Protein AF-A0A7S0W4Z4-F1 (afdb_monomer_lite)

Foldseek 3Di:
DDDPPPPPPPCPDPPPPPVVVVVVVVVVVVVVVVVLVVLLVDLVSVLVVVLVVVLVVVVVVLVVVLLVVQLVLLVVLCVVCWVQRVDSVSSSVVVVCVLVVVDDDPPPRGDPVSVVSSVVNCCCPVVNSVVVSVVVSVVSSVVSVVCSSVVSVVVVVVVVVVVVVPDDPVVVVVVVVVVPLVDWADDDPPDPFDIGPDDDDDDPVLVVDPPDDDGPDDDDPDDD

InterPro domains:
  IPR024862 Transient receptor potential cation channel subfamily V [PTHR10582] (22-178)

Radius of gyration: 31.58 Å; chains: 1; bounding box: 89×51×76 Å

Organism: NCBI:txid464990

Secondary structure (DSSP, 8-state):
------------------HHHHHHHHHHHHHHHHHHHHGGGSHHHHHHHHHHHHHHHHHHHHHHHHHHHHHHHHHHHHHHT-TT-SSHHHHHHHHHHHHTTS-----TT--HHHHHHHHHHHIIIIIIIHHHHHHHHHHHHHHHHHHHHHHHHHHHHHHHHHHHHTS-HHHHHHHHHHTTTTSPPPPPTT--S-S-SS-----TTGGGSTT----SS-------

pLDDT: mean 79.52, std 16.42, range [35.81, 96.94]

Structure (mmCIF, N/CA/C/O backbone):
data_AF-A0A7S0W4Z4-F1
#
_entry.id   AF-A0A7S0W4Z4-F1
#
loop_
_atom_site.group_PDB
_atom_site.id
_atom_site.type_symbol
_atom_site.label_atom_id
_atom_site.label_alt_id
_atom_site.label_comp_id
_atom_site.label_asym_id
_atom_site.label_entity_id
_atom_site.label_seq_id
_atom_site.pdbx_PDB_ins_code
_atom_site.Cartn_x
_atom_site.Cartn_y
_atom_site.Cartn_z
_atom_site.occupancy
_atom_site.B_iso_or_equiv
_atom_site.auth_seq_id
_atom_site.auth_comp_id
_atom_site.auth_asym_id
_atom_site.auth_atom_id
_atom_site.pdbx_PDB_model_num
ATOM 1 N N . PRO A 1 1 ? 50.086 -8.296 -19.173 1.00 47.59 1 PRO A N 1
ATOM 2 C CA . PRO A 1 1 ? 49.461 -9.228 -18.204 1.00 47.59 1 PRO A CA 1
ATOM 3 C C . PRO A 1 1 ? 47.932 -9.196 -18.342 1.00 47.59 1 PRO A C 1
ATOM 5 O O . PRO A 1 1 ? 47.235 -8.455 -17.661 1.00 47.59 1 PRO A O 1
ATOM 8 N N . SER A 1 2 ? 47.442 -9.940 -19.327 1.00 41.44 2 SER A N 1
ATOM 9 C CA . SER A 1 2 ? 46.036 -10.069 -19.700 1.00 41.44 2 SER A CA 1
ATOM 10 C C . SER A 1 2 ? 45.379 -11.174 -18.871 1.00 41.44 2 SER A C 1
ATOM 12 O O . SER A 1 2 ? 45.721 -12.344 -19.033 1.00 41.44 2 SER A O 1
ATOM 14 N N . CYS A 1 3 ? 44.453 -10.803 -17.984 1.00 48.72 3 CYS A N 1
ATOM 15 C CA . CYS A 1 3 ? 43.574 -11.743 -17.287 1.00 48.72 3 CYS A CA 1
ATOM 16 C C . CYS A 1 3 ? 42.510 -12.278 -18.258 1.00 48.72 3 CYS A C 1
ATOM 18 O O . CYS A 1 3 ? 41.732 -11.480 -18.784 1.00 48.72 3 CYS A O 1
ATOM 20 N N . PRO A 1 4 ? 42.409 -13.598 -18.481 1.00 53.34 4 PRO A N 1
ATOM 21 C CA . PRO A 1 4 ? 41.269 -14.170 -19.174 1.00 53.34 4 PRO A CA 1
ATOM 22 C C . PRO A 1 4 ? 40.116 -14.322 -18.173 1.00 53.34 4 PRO A C 1
ATOM 24 O O . PRO A 1 4 ? 40.128 -15.215 -17.325 1.00 53.34 4 PRO A O 1
ATOM 27 N N . LEU A 1 5 ? 39.104 -13.454 -18.269 1.00 51.97 5 LEU A N 1
ATOM 28 C CA . LEU A 1 5 ? 37.798 -13.679 -17.644 1.00 51.97 5 LEU A CA 1
ATOM 29 C C . LEU A 1 5 ? 37.112 -14.828 -18.389 1.00 51.97 5 LEU A C 1
ATOM 31 O O . LEU A 1 5 ? 36.357 -14.642 -19.340 1.00 51.97 5 LEU A O 1
ATOM 35 N N . ARG A 1 6 ? 37.447 -16.050 -17.973 1.00 47.97 6 ARG A N 1
ATOM 36 C CA . ARG A 1 6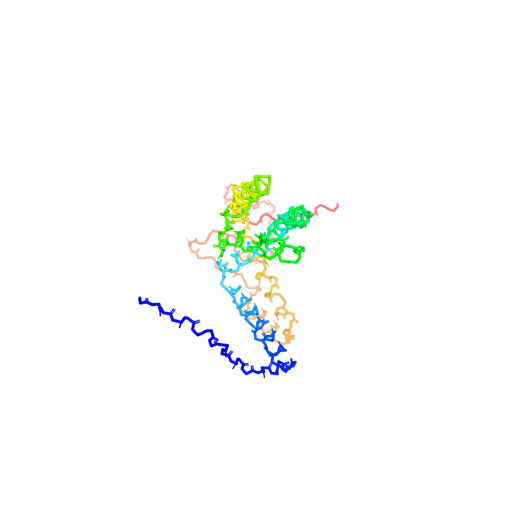 ? 36.779 -17.280 -18.382 1.00 47.97 6 ARG A CA 1
ATOM 37 C C . ARG A 1 6 ? 35.363 -17.229 -17.814 1.00 47.97 6 ARG A C 1
ATOM 39 O O . ARG A 1 6 ? 35.165 -17.497 -16.632 1.00 47.97 6 ARG A O 1
ATOM 46 N N . GLY A 1 7 ? 34.409 -16.844 -18.660 1.00 47.84 7 GLY A N 1
ATOM 47 C CA . GLY A 1 7 ? 32.976 -16.950 -18.408 1.00 47.84 7 GLY A CA 1
ATOM 48 C C . GLY A 1 7 ? 32.602 -18.406 -18.165 1.00 47.84 7 GLY A C 1
ATOM 49 O O . GLY A 1 7 ? 32.272 -19.146 -19.088 1.00 47.84 7 GLY A O 1
ATOM 50 N N . GLY A 1 8 ? 32.726 -18.836 -16.912 1.00 44.06 8 GLY A N 1
ATOM 51 C CA . GLY A 1 8 ? 32.102 -20.049 -16.429 1.00 44.06 8 GLY A CA 1
ATOM 52 C C . GLY A 1 8 ? 30.610 -19.782 -16.367 1.00 44.06 8 GLY A C 1
ATOM 53 O O . GLY A 1 8 ? 30.135 -19.168 -15.416 1.00 44.06 8 GLY A O 1
ATOM 54 N N . TYR A 1 9 ? 29.884 -20.227 -17.388 1.00 47.91 9 TYR A N 1
ATOM 55 C CA . TYR A 1 9 ? 28.468 -20.514 -17.246 1.00 47.91 9 TYR A CA 1
ATOM 56 C C . TYR A 1 9 ? 28.368 -21.566 -16.142 1.00 47.91 9 TYR A C 1
ATOM 58 O O . TYR A 1 9 ? 28.637 -22.747 -16.358 1.00 47.91 9 TYR A O 1
ATOM 66 N N . VAL A 1 10 ? 28.100 -21.115 -14.917 1.00 56.81 10 VAL A N 1
ATOM 67 C CA . VAL A 1 10 ? 27.639 -21.998 -13.855 1.00 56.81 10 VAL A CA 1
ATOM 68 C C . VAL A 1 10 ? 26.343 -22.571 -14.400 1.00 56.81 10 VAL A C 1
ATOM 70 O O . VAL A 1 10 ? 25.360 -21.843 -14.525 1.00 56.81 10 VAL A O 1
ATOM 73 N N . ASN A 1 11 ? 26.382 -23.840 -14.809 1.00 47.19 11 ASN A N 1
ATOM 74 C CA . ASN A 1 11 ? 25.192 -24.621 -15.100 1.00 47.19 11 ASN A CA 1
ATOM 75 C C . ASN A 1 11 ? 24.375 -24.637 -13.808 1.00 47.19 11 ASN A C 1
ATOM 77 O O . ASN A 1 11 ? 24.618 -25.449 -12.915 1.00 47.19 11 ASN A O 1
ATOM 81 N N . LEU A 1 12 ? 23.479 -23.660 -13.674 1.00 58.94 12 LEU A N 1
ATOM 82 C CA . LEU A 1 12 ? 22.401 -23.715 -12.708 1.00 58.94 12 LEU A CA 1
ATOM 83 C C . LEU A 1 12 ? 21.653 -25.011 -13.029 1.00 58.94 12 LEU A C 1
ATOM 85 O O . LEU A 1 12 ? 21.320 -25.218 -14.197 1.00 58.94 12 LEU A O 1
ATOM 89 N N . PRO A 1 13 ? 21.476 -25.917 -12.054 1.00 59.25 13 PRO A N 1
ATOM 90 C CA . PRO A 1 13 ? 20.684 -27.112 -12.289 1.00 59.25 13 PRO A CA 1
ATOM 91 C C . PRO A 1 13 ? 19.330 -26.663 -12.832 1.00 59.25 13 PRO A C 1
ATOM 93 O O . PRO A 1 13 ? 18.778 -25.691 -12.312 1.00 59.25 13 PRO A O 1
ATOM 96 N N . ASP A 1 14 ? 18.833 -27.333 -13.873 1.00 60.84 14 ASP A N 1
ATOM 97 C CA . ASP A 1 14 ? 17.458 -27.168 -14.335 1.00 60.84 14 ASP A CA 1
ATOM 98 C C . ASP A 1 14 ? 16.557 -27.467 -13.137 1.00 60.84 14 ASP A C 1
ATOM 100 O O . ASP A 1 14 ? 16.304 -28.616 -12.770 1.00 60.84 14 ASP A O 1
ATOM 104 N N . VAL A 1 15 ? 16.177 -26.409 -12.421 1.00 64.38 15 VAL A N 1
ATOM 105 C CA . VAL A 1 15 ? 15.220 -26.503 -11.336 1.00 64.38 15 VAL A CA 1
ATOM 106 C C . VAL A 1 15 ? 13.911 -26.754 -12.051 1.00 64.38 15 VAL A C 1
ATOM 108 O O . VAL A 1 15 ? 13.287 -25.819 -12.546 1.00 64.38 15 VAL A O 1
ATOM 111 N N . ASP A 1 16 ? 13.517 -28.021 -12.140 1.00 70.50 16 ASP A N 1
ATOM 112 C CA . ASP A 1 16 ? 12.153 -28.394 -12.480 1.00 70.50 16 ASP A CA 1
ATOM 113 C C . ASP A 1 16 ? 11.251 -27.746 -11.427 1.00 70.50 16 ASP A C 1
ATOM 115 O O . ASP A 1 16 ? 11.050 -28.272 -10.327 1.00 70.50 16 ASP A O 1
ATOM 119 N N . ILE A 1 17 ? 10.764 -26.539 -11.735 1.00 76.62 17 ILE A N 1
ATOM 120 C CA . ILE A 1 17 ? 9.831 -25.788 -10.902 1.00 76.62 17 ILE A CA 1
ATOM 121 C C . ILE A 1 17 ? 8.536 -26.590 -10.909 1.00 76.62 17 ILE A C 1
ATOM 123 O O . ILE A 1 17 ? 7.646 -26.421 -11.742 1.00 76.62 17 ILE A O 1
ATOM 127 N N . SER A 1 18 ? 8.448 -27.525 -9.970 1.00 87.94 18 SER A N 1
ATOM 128 C CA . SER A 1 18 ? 7.245 -28.298 -9.748 1.00 87.94 18 SER A CA 1
ATOM 129 C C . SER A 1 18 ? 6.152 -27.330 -9.319 1.00 87.94 18 SER A C 1
ATOM 131 O O . SER A 1 18 ? 6.342 -26.544 -8.389 1.00 87.94 18 SER A O 1
ATOM 133 N N . TRP A 1 19 ? 4.976 -27.415 -9.942 1.00 87.25 19 TRP A N 1
ATOM 134 C CA . TRP A 1 19 ? 3.799 -26.623 -9.563 1.00 87.25 19 TRP A CA 1
ATOM 135 C C . TRP A 1 19 ? 3.503 -26.682 -8.052 1.00 87.25 19 TRP A C 1
ATOM 137 O O . TRP A 1 19 ? 3.025 -25.722 -7.455 1.00 87.25 19 TRP A O 1
ATOM 147 N N . ARG A 1 20 ? 3.886 -27.787 -7.399 1.00 89.38 20 ARG A N 1
ATOM 148 C CA . ARG A 1 20 ? 3.813 -27.960 -5.943 1.00 89.38 20 ARG A CA 1
ATOM 149 C C . ARG A 1 20 ? 4.644 -26.935 -5.168 1.00 89.38 20 ARG A C 1
ATOM 151 O O . ARG A 1 20 ? 4.188 -26.459 -4.137 1.00 89.38 20 ARG A O 1
ATOM 158 N N . MET A 1 21 ? 5.835 -26.577 -5.646 1.00 90.69 21 MET A N 1
ATOM 159 C CA . MET A 1 21 ? 6.687 -25.571 -5.001 1.00 90.69 21 MET A CA 1
ATOM 160 C C . MET A 1 21 ? 6.070 -24.177 -5.099 1.00 90.69 21 MET A C 1
ATOM 162 O O . MET A 1 21 ? 6.081 -23.442 -4.117 1.00 90.69 21 MET A O 1
ATOM 166 N N . VAL A 1 22 ? 5.482 -23.845 -6.252 1.00 93.44 22 VAL A N 1
ATOM 167 C CA . VAL A 1 22 ? 4.773 -22.572 -6.457 1.00 93.44 22 VAL A CA 1
ATOM 168 C C . VAL A 1 22 ? 3.568 -22.481 -5.525 1.00 93.44 22 VAL A C 1
ATOM 170 O O . VAL A 1 22 ? 3.422 -21.492 -4.810 1.00 93.44 22 VAL A O 1
ATOM 173 N N . LEU A 1 23 ? 2.746 -23.534 -5.471 1.00 94.19 23 LEU A N 1
ATOM 174 C CA . LEU A 1 23 ? 1.606 -23.594 -4.557 1.00 94.19 23 LEU A CA 1
ATOM 175 C C . LEU A 1 23 ? 2.047 -23.463 -3.096 1.00 94.19 23 LEU A C 1
ATOM 177 O O . LEU A 1 23 ? 1.488 -22.645 -2.374 1.00 94.19 23 LEU A O 1
ATOM 181 N N . ASN A 1 24 ? 3.087 -24.193 -2.681 1.00 94.88 24 ASN A N 1
ATOM 182 C CA . ASN A 1 24 ? 3.611 -24.102 -1.319 1.00 94.88 24 ASN A CA 1
ATOM 183 C C . ASN A 1 24 ? 4.106 -22.687 -0.992 1.00 94.88 24 ASN A C 1
ATOM 185 O O . ASN A 1 24 ? 3.794 -22.175 0.078 1.00 94.88 24 ASN A O 1
ATOM 189 N N . ALA A 1 25 ? 4.817 -22.030 -1.913 1.00 95.25 25 ALA A N 1
ATOM 190 C CA . ALA A 1 25 ? 5.282 -20.659 -1.721 1.00 95.25 25 ALA A CA 1
ATOM 191 C C . ALA A 1 25 ? 4.113 -19.672 -1.566 1.00 95.2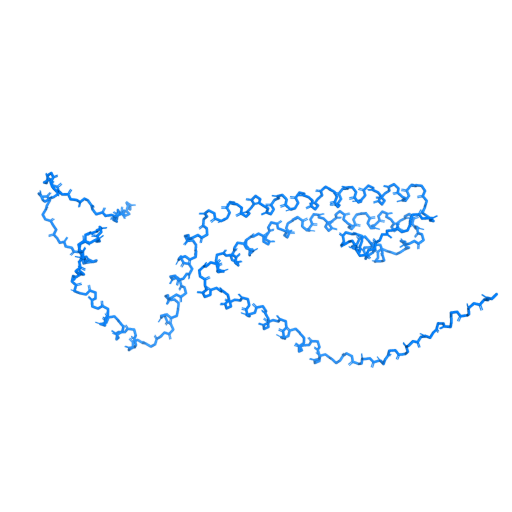5 25 ALA A C 1
ATOM 193 O O . ALA A 1 25 ? 4.135 -18.829 -0.668 1.00 95.25 25 ALA A O 1
ATOM 194 N N . ILE A 1 26 ? 3.064 -19.810 -2.386 1.00 96.00 26 ILE A N 1
ATOM 195 C CA . ILE A 1 26 ? 1.845 -18.996 -2.284 1.00 96.00 26 ILE A CA 1
ATOM 196 C C . ILE A 1 26 ? 1.150 -19.238 -0.942 1.00 96.00 26 ILE A C 1
ATOM 198 O O . ILE A 1 26 ? 0.751 -18.279 -0.283 1.00 96.00 26 ILE A O 1
ATOM 202 N N . THR A 1 27 ? 1.030 -20.495 -0.506 1.00 96.06 27 THR A N 1
ATOM 203 C CA . THR A 1 27 ? 0.430 -20.825 0.792 1.00 96.06 27 THR A CA 1
ATOM 204 C C . THR A 1 27 ? 1.234 -20.220 1.938 1.00 96.06 27 THR A C 1
ATOM 206 O O . THR A 1 27 ? 0.649 -19.546 2.778 1.00 96.06 27 THR A O 1
ATOM 209 N N . THR A 1 28 ? 2.563 -20.369 1.952 1.00 96.06 28 THR A N 1
ATOM 210 C CA . THR A 1 28 ? 3.420 -19.767 2.986 1.00 96.06 28 THR A CA 1
ATOM 211 C C . THR A 1 28 ? 3.282 -18.245 3.013 1.00 96.06 28 THR A C 1
ATOM 213 O O . THR A 1 28 ? 3.130 -17.663 4.084 1.00 96.06 28 THR A O 1
ATOM 216 N N . PHE A 1 29 ? 3.263 -17.594 1.849 1.00 95.31 29 PHE A N 1
ATOM 217 C CA . PHE A 1 29 ? 3.062 -16.149 1.755 1.00 95.31 29 PHE A CA 1
ATOM 218 C C . PHE A 1 29 ? 1.677 -15.719 2.267 1.00 95.31 29 PHE A C 1
ATOM 220 O O . PHE A 1 29 ? 1.566 -14.755 3.023 1.00 95.31 29 PHE A O 1
ATOM 227 N N . SER A 1 30 ? 0.624 -16.464 1.920 1.00 93.81 30 SER A N 1
ATOM 228 C CA . SER A 1 30 ? -0.735 -16.218 2.412 1.00 93.81 30 SER A CA 1
ATOM 229 C C . SER A 1 30 ? -0.825 -16.363 3.933 1.00 93.81 30 SER A C 1
ATOM 231 O O . SER A 1 30 ? -1.408 -15.506 4.597 1.00 93.81 30 SER A O 1
ATOM 233 N N . THR A 1 31 ? -0.179 -17.379 4.508 1.00 94.56 31 THR A N 1
ATOM 234 C CA . THR A 1 31 ? -0.094 -17.541 5.963 1.00 94.56 31 THR A CA 1
ATOM 235 C C . THR A 1 31 ? 0.633 -16.363 6.614 1.00 94.56 31 THR A C 1
ATOM 237 O O . THR A 1 31 ? 0.180 -15.869 7.643 1.00 94.56 31 THR A O 1
ATOM 240 N N . CYS A 1 32 ? 1.699 -15.832 6.007 1.00 93.12 32 CYS A N 1
ATOM 241 C CA . CYS A 1 32 ? 2.354 -14.616 6.504 1.00 93.12 32 CYS A CA 1
ATOM 242 C C . CYS A 1 32 ? 1.409 -13.401 6.516 1.00 93.12 32 CYS A C 1
ATOM 244 O O . CYS A 1 32 ? 1.421 -12.632 7.474 1.00 93.12 32 CYS A O 1
ATOM 246 N N . ILE A 1 33 ? 0.551 -13.243 5.501 1.00 90.31 33 ILE A N 1
ATOM 247 C CA . ILE A 1 33 ? -0.475 -12.184 5.487 1.00 90.31 33 ILE A CA 1
ATOM 248 C C . ILE A 1 33 ? -1.492 -12.395 6.618 1.00 90.31 33 ILE A C 1
ATOM 250 O O . ILE A 1 33 ? -1.871 -11.439 7.290 1.00 90.31 33 ILE A O 1
ATOM 254 N N . GLN A 1 34 ? -1.901 -13.635 6.887 1.00 91.25 34 GLN A N 1
ATOM 255 C CA . GLN A 1 34 ? -2.787 -13.944 8.017 1.00 91.25 34 GLN A CA 1
ATOM 256 C C . GLN A 1 34 ? -2.128 -13.626 9.368 1.00 91.25 34 GLN A C 1
ATOM 258 O O . GLN A 1 34 ? -2.791 -13.127 10.274 1.00 91.25 34 GLN A O 1
ATOM 263 N N . PHE A 1 35 ? -0.812 -13.811 9.505 1.00 89.19 35 PHE A N 1
ATOM 264 C CA . PHE A 1 35 ? -0.085 -13.371 10.701 1.00 89.19 35 PHE A CA 1
ATOM 265 C C . PHE A 1 35 ? -0.159 -11.853 10.916 1.00 89.19 35 PHE A C 1
ATOM 267 O O . PHE A 1 35 ? -0.240 -11.410 12.060 1.00 89.19 35 PHE A O 1
ATOM 274 N N . VAL A 1 36 ? -0.206 -11.049 9.849 1.00 85.44 36 VAL A N 1
ATOM 275 C CA . VAL A 1 36 ? -0.432 -9.595 9.963 1.00 85.44 36 VAL A CA 1
ATOM 276 C C . VAL A 1 36 ? -1.818 -9.297 10.542 1.00 85.44 36 VAL A C 1
ATOM 278 O O . VAL A 1 36 ? -1.964 -8.338 11.297 1.00 85.44 36 VAL A O 1
ATOM 281 N N . GLN A 1 37 ? -2.825 -10.136 10.277 1.00 84.81 37 GLN A N 1
ATOM 282 C CA . GLN A 1 37 ? -4.155 -9.987 10.877 1.00 84.81 37 GLN A CA 1
ATOM 283 C C . GLN A 1 37 ? -4.135 -10.238 12.391 1.00 84.81 37 GLN A C 1
ATOM 285 O O . GLN A 1 37 ? -4.885 -9.596 13.110 1.00 84.81 37 GLN A O 1
ATOM 290 N N . LEU A 1 38 ? -3.230 -11.069 12.921 1.00 83.69 38 LEU A N 1
ATOM 291 C CA . LEU A 1 38 ? -3.095 -11.238 14.377 1.00 83.69 38 LEU A CA 1
ATOM 292 C C . LEU A 1 38 ? -2.599 -9.965 15.084 1.00 83.69 38 LEU A C 1
ATOM 294 O O . LEU A 1 38 ? -2.833 -9.794 16.281 1.00 83.69 38 LEU A O 1
ATOM 298 N N . LEU A 1 39 ? -1.968 -9.030 14.362 1.00 81.81 39 LEU A N 1
ATOM 299 C CA . LEU A 1 39 ? -1.560 -7.739 14.927 1.00 81.81 39 LEU A CA 1
ATOM 300 C C . LEU A 1 39 ? -2.762 -6.874 15.337 1.00 81.81 39 LEU A C 1
ATOM 302 O O . LEU A 1 39 ? -2.597 -5.964 16.150 1.00 81.81 39 LEU A O 1
ATOM 306 N N . THR A 1 40 ? -3.976 -7.176 14.854 1.00 79.88 40 THR A N 1
ATOM 307 C CA . THR A 1 40 ? -5.195 -6.444 15.232 1.00 79.88 40 THR A CA 1
ATOM 308 C C . THR A 1 40 ? -5.635 -6.696 16.674 1.00 79.88 40 THR A C 1
ATOM 310 O O . THR A 1 40 ? -6.547 -6.028 17.152 1.00 79.88 40 THR A O 1
ATOM 313 N N . ILE A 1 41 ? -4.994 -7.628 17.389 1.00 81.12 41 ILE A N 1
ATOM 314 C CA . ILE A 1 41 ? -5.258 -7.877 18.814 1.00 81.12 41 ILE A CA 1
ATOM 315 C C . ILE A 1 41 ? -4.842 -6.671 19.674 1.00 81.12 41 ILE A C 1
ATOM 317 O O . ILE A 1 41 ? -5.465 -6.395 20.697 1.00 81.12 41 ILE A O 1
ATOM 321 N N . ASN A 1 42 ? -3.805 -5.929 19.274 1.00 84.62 42 ASN A N 1
ATOM 322 C CA . ASN A 1 42 ? -3.348 -4.745 20.001 1.00 84.62 42 ASN A CA 1
ATOM 323 C C . ASN A 1 42 ? -3.965 -3.481 19.394 1.00 84.62 42 ASN A C 1
ATOM 325 O O . ASN A 1 42 ? -3.720 -3.190 18.228 1.00 84.62 42 ASN A O 1
ATOM 329 N N . ASP A 1 43 ? -4.674 -2.686 20.198 1.00 78.88 43 ASP A N 1
ATOM 330 C CA . ASP A 1 43 ? -5.363 -1.459 19.764 1.00 78.88 43 ASP A CA 1
ATOM 331 C C . ASP A 1 43 ? -4.487 -0.509 18.940 1.00 78.88 43 ASP A C 1
ATOM 333 O O . ASP A 1 43 ? -4.946 0.062 17.949 1.00 78.88 43 ASP A O 1
ATOM 337 N N . LYS A 1 44 ? -3.218 -0.347 19.338 1.00 81.94 44 LYS A N 1
ATOM 338 C CA . LYS A 1 44 ? -2.273 0.551 18.659 1.00 81.94 44 LYS A CA 1
ATOM 339 C C . LYS A 1 44 ? -1.850 -0.003 17.299 1.00 81.94 44 LYS A C 1
ATOM 341 O O . LYS A 1 44 ? -1.737 0.752 16.339 1.00 81.94 44 LYS A O 1
ATOM 346 N N . LEU A 1 45 ? -1.634 -1.315 17.219 1.00 82.88 45 LEU A N 1
ATOM 347 C CA . LEU A 1 45 ? -1.247 -1.989 15.979 1.00 82.88 45 LEU A CA 1
ATOM 348 C C . LEU A 1 45 ? -2.444 -2.161 15.037 1.00 82.88 45 LEU A C 1
ATOM 350 O O . LEU A 1 45 ? -2.295 -1.969 13.839 1.00 82.88 45 LEU A O 1
ATOM 354 N N . ALA A 1 46 ? -3.641 -2.423 15.564 1.00 81.38 46 ALA A N 1
ATOM 355 C CA . ALA A 1 46 ? -4.884 -2.492 14.801 1.00 81.38 46 ALA A CA 1
ATOM 356 C C . ALA A 1 46 ? -5.192 -1.164 14.099 1.00 81.38 46 ALA A C 1
ATOM 358 O O . ALA A 1 46 ? -5.465 -1.142 12.899 1.00 81.38 46 ALA A O 1
ATOM 359 N N . ALA A 1 47 ? -5.087 -0.052 14.836 1.00 81.62 47 ALA A N 1
ATOM 360 C CA . ALA A 1 47 ? -5.228 1.292 14.284 1.00 81.62 47 ALA A CA 1
ATOM 361 C C . ALA A 1 47 ? -4.202 1.555 13.171 1.00 81.62 47 ALA A C 1
ATOM 363 O O . ALA A 1 47 ? -4.554 2.083 12.119 1.00 81.62 47 ALA A O 1
ATOM 364 N N . PHE A 1 48 ? -2.950 1.139 13.370 1.00 84.19 48 PHE A N 1
ATOM 365 C CA . PHE A 1 48 ? -1.893 1.275 12.371 1.00 84.19 48 PHE A CA 1
ATOM 366 C C . PHE A 1 48 ? -2.155 0.442 11.105 1.00 84.19 48 PHE A C 1
ATOM 368 O O . PHE A 1 48 ? -2.100 0.980 10.000 1.00 84.19 48 PHE A O 1
ATOM 375 N N . THR A 1 49 ? -2.504 -0.841 11.241 1.00 84.62 49 THR A N 1
ATOM 376 C CA . THR A 1 49 ? -2.820 -1.727 10.108 1.00 84.62 49 THR A CA 1
ATOM 377 C C . THR A 1 49 ? -4.030 -1.226 9.320 1.00 84.62 49 THR A C 1
ATOM 379 O O . THR A 1 49 ? -4.016 -1.258 8.090 1.00 84.62 49 THR A O 1
ATOM 382 N N . TYR A 1 50 ? -5.053 -0.703 10.001 1.00 83.00 50 TYR A N 1
ATOM 383 C CA . TYR A 1 50 ? -6.206 -0.079 9.348 1.00 83.00 50 TYR A CA 1
ATOM 384 C C . TYR A 1 50 ? -5.811 1.170 8.551 1.00 83.00 50 TYR A C 1
ATOM 386 O O . TYR A 1 50 ? -6.211 1.322 7.397 1.00 83.00 50 TYR A O 1
ATOM 394 N N . THR A 1 51 ? -4.979 2.034 9.137 1.00 84.88 51 THR A N 1
ATOM 395 C CA . THR A 1 51 ? -4.446 3.223 8.461 1.00 84.88 51 THR A CA 1
ATOM 396 C C . THR A 1 51 ? -3.668 2.847 7.200 1.00 84.88 51 THR A C 1
ATOM 398 O O . THR A 1 51 ? -3.925 3.428 6.149 1.00 84.88 51 THR A O 1
ATOM 401 N N . ILE A 1 52 ? -2.795 1.831 7.262 1.00 86.50 52 ILE A N 1
ATOM 402 C CA . ILE A 1 52 ? -2.085 1.310 6.080 1.00 86.50 52 ILE A CA 1
ATOM 403 C C . ILE A 1 52 ? -3.073 0.810 5.023 1.00 86.50 52 ILE A C 1
ATOM 405 O O . ILE A 1 52 ? -2.926 1.133 3.847 1.00 86.50 52 ILE A O 1
ATOM 409 N N . GLY A 1 53 ? -4.080 0.032 5.429 1.00 85.94 53 GLY A N 1
ATOM 410 C CA . GLY A 1 53 ? -5.085 -0.501 4.510 1.00 85.94 53 GLY A CA 1
ATOM 411 C C . GLY A 1 53 ? -5.833 0.602 3.765 1.00 85.94 53 GLY A C 1
ATOM 412 O O . GLY A 1 53 ? -6.015 0.512 2.555 1.00 85.94 53 GLY A O 1
ATOM 413 N N . ARG A 1 54 ? -6.201 1.681 4.461 1.00 85.94 54 ARG A N 1
ATOM 414 C CA . ARG A 1 54 ? -6.883 2.827 3.849 1.00 85.94 54 ARG A CA 1
ATOM 415 C C . ARG A 1 54 ? -5.959 3.651 2.948 1.00 85.94 54 ARG A C 1
ATOM 417 O O . ARG A 1 54 ? -6.378 4.056 1.871 1.00 85.94 54 ARG A O 1
ATOM 424 N N . MET A 1 55 ? -4.694 3.826 3.329 1.00 89.75 55 MET A N 1
ATOM 425 C CA . MET A 1 55 ? -3.681 4.464 2.473 1.00 89.75 55 MET A CA 1
ATOM 426 C C . MET A 1 55 ? -3.397 3.693 1.195 1.00 89.75 55 MET A C 1
ATOM 428 O O . MET A 1 55 ? -3.007 4.289 0.195 1.00 89.75 55 MET A O 1
ATOM 432 N N . PHE A 1 56 ? -3.559 2.370 1.222 1.00 89.56 56 PHE A N 1
ATOM 433 C CA . PHE A 1 56 ? -3.282 1.529 0.068 1.00 89.56 56 PHE A CA 1
ATOM 434 C C . PHE A 1 56 ? -4.135 1.921 -1.145 1.00 89.56 56 PHE A C 1
ATOM 436 O O . PHE A 1 56 ? -3.663 1.819 -2.274 1.00 89.56 56 PHE A O 1
ATOM 443 N N . GLU A 1 57 ? -5.354 2.425 -0.931 1.00 88.44 57 GLU A N 1
ATOM 444 C CA . GLU A 1 57 ? -6.209 2.923 -2.011 1.00 88.44 57 GLU A CA 1
ATOM 445 C C . GLU A 1 57 ? -5.608 4.161 -2.694 1.00 88.44 57 GLU A C 1
ATOM 447 O O . GLU A 1 57 ? -5.527 4.216 -3.926 1.00 88.44 57 GLU A O 1
ATOM 452 N N . ASP A 1 58 ? -5.123 5.122 -1.906 1.00 89.88 58 ASP A N 1
ATOM 453 C CA . ASP A 1 58 ? -4.469 6.329 -2.420 1.00 89.88 58 ASP A CA 1
ATOM 454 C C . ASP A 1 58 ? -3.152 5.986 -3.129 1.00 89.88 58 ASP A C 1
ATOM 456 O O . ASP A 1 58 ? -2.861 6.495 -4.217 1.00 89.88 58 ASP A O 1
ATOM 460 N N . VAL A 1 59 ? -2.371 5.062 -2.562 1.00 91.88 59 VAL A N 1
ATOM 461 C CA . VAL A 1 59 ? -1.138 4.553 -3.180 1.00 91.88 59 VAL A CA 1
ATOM 462 C C . VAL A 1 59 ? -1.439 3.870 -4.507 1.00 91.88 59 VAL A C 1
ATOM 464 O O . VAL A 1 59 ? -0.776 4.153 -5.502 1.00 91.88 59 VAL A O 1
ATOM 467 N N . TYR A 1 60 ? -2.452 3.005 -4.552 1.00 92.81 60 TYR A N 1
ATOM 468 C CA . TYR A 1 60 ? -2.829 2.277 -5.759 1.00 92.81 60 TYR A CA 1
ATOM 469 C C . TYR A 1 60 ? -3.200 3.227 -6.903 1.00 92.81 60 TYR A C 1
ATOM 471 O O . TYR A 1 60 ? -2.712 3.063 -8.023 1.00 92.81 60 TYR A O 1
ATOM 479 N N . ARG A 1 61 ? -4.005 4.261 -6.623 1.00 91.38 61 ARG A N 1
ATOM 480 C CA . ARG A 1 61 ? -4.393 5.272 -7.622 1.00 91.38 61 ARG A CA 1
ATOM 481 C C . ARG A 1 61 ? -3.175 5.995 -8.202 1.00 91.38 61 ARG A C 1
ATOM 483 O O . ARG A 1 61 ? -3.086 6.152 -9.418 1.00 91.38 61 ARG A O 1
ATOM 490 N N . ASN A 1 62 ? -2.213 6.375 -7.362 1.00 91.00 62 ASN A N 1
ATOM 491 C CA . ASN A 1 62 ? -0.975 7.013 -7.819 1.00 91.00 62 ASN A CA 1
ATOM 492 C C . ASN A 1 62 ? -0.058 6.063 -8.596 1.00 91.00 62 ASN A C 1
ATOM 494 O O . ASN A 1 62 ? 0.474 6.441 -9.639 1.00 91.00 62 ASN A O 1
ATOM 498 N N . LEU A 1 63 ? 0.105 4.821 -8.132 1.00 92.31 63 LEU A N 1
ATOM 499 C CA . LEU A 1 63 ? 0.903 3.810 -8.829 1.00 92.31 63 LEU A CA 1
ATOM 500 C C . LEU A 1 63 ? 0.341 3.499 -10.218 1.00 92.31 63 LEU A C 1
ATOM 502 O O . LEU A 1 63 ? 1.114 3.263 -11.146 1.00 92.31 63 LEU A O 1
ATOM 506 N N . LEU A 1 64 ? -0.982 3.543 -10.392 1.00 94.94 64 LEU A N 1
ATOM 507 C CA . LEU A 1 64 ? -1.628 3.384 -11.694 1.00 94.94 64 LEU A CA 1
ATOM 508 C C . LEU A 1 64 ? -1.205 4.514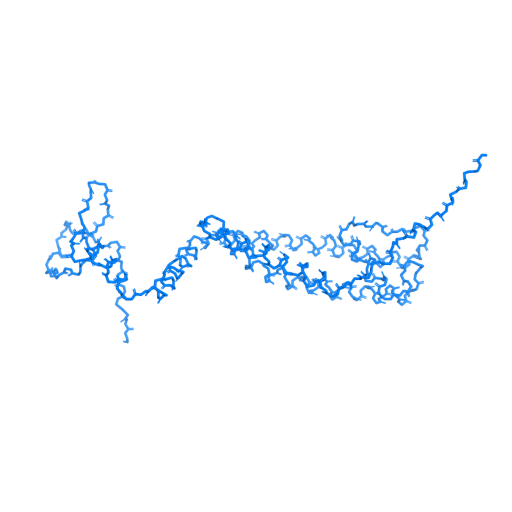 -12.649 1.00 94.94 64 LEU A C 1
ATOM 510 O O . LEU A 1 64 ? -0.770 4.242 -13.768 1.00 94.94 64 LEU A O 1
ATOM 514 N N . VAL A 1 65 ? -1.241 5.769 -12.189 1.00 94.75 65 VAL A N 1
ATOM 515 C CA . VAL A 1 65 ? -0.783 6.927 -12.979 1.00 94.75 65 VAL A CA 1
ATOM 516 C C . VAL A 1 65 ? 0.696 6.794 -13.350 1.00 94.75 65 VAL A C 1
ATOM 518 O O . VAL A 1 65 ? 1.044 6.931 -14.524 1.00 94.75 65 VAL A O 1
ATOM 521 N N . ILE A 1 66 ? 1.558 6.450 -12.386 1.00 94.00 66 ILE A N 1
ATOM 522 C CA . ILE A 1 66 ? 2.991 6.211 -12.627 1.00 94.00 66 ILE A CA 1
ATOM 523 C C . ILE A 1 66 ? 3.187 5.094 -13.658 1.00 94.00 66 ILE A C 1
ATOM 525 O O . ILE A 1 66 ? 3.997 5.238 -14.570 1.00 94.00 66 ILE A O 1
ATOM 529 N N . SER A 1 67 ? 2.412 4.010 -13.572 1.00 94.56 67 SER A N 1
ATOM 530 C CA . SER A 1 67 ? 2.495 2.879 -14.504 1.00 94.56 67 SER A CA 1
ATOM 531 C C . SER A 1 67 ? 2.115 3.274 -15.934 1.00 94.56 67 SER A C 1
ATOM 533 O O . SER A 1 67 ? 2.803 2.880 -16.874 1.00 94.56 67 SER A O 1
ATOM 535 N N . ILE A 1 68 ? 1.069 4.090 -16.119 1.00 96.25 68 ILE A N 1
ATOM 536 C CA . ILE A 1 68 ? 0.674 4.609 -17.443 1.00 96.25 68 ILE A CA 1
ATOM 537 C C . ILE A 1 68 ? 1.788 5.481 -18.035 1.00 96.25 68 ILE A C 1
ATOM 539 O O . ILE A 1 68 ? 2.139 5.336 -19.211 1.00 96.25 68 ILE A O 1
ATOM 543 N N . ILE A 1 69 ? 2.364 6.373 -17.226 1.00 95.25 69 ILE A N 1
ATOM 544 C CA . ILE A 1 69 ? 3.456 7.249 -17.662 1.00 95.25 69 ILE A CA 1
ATOM 545 C C . ILE A 1 69 ? 4.687 6.407 -18.018 1.00 95.25 69 ILE A C 1
ATOM 547 O O . ILE A 1 69 ? 5.249 6.570 -19.099 1.00 95.25 69 ILE A O 1
ATOM 551 N N . MET A 1 70 ? 5.058 5.445 -17.172 1.00 95.44 70 MET A N 1
ATOM 552 C CA . MET A 1 70 ? 6.171 4.524 -17.412 1.00 95.44 70 MET A CA 1
ATOM 553 C C . MET A 1 70 ? 6.000 3.750 -18.723 1.00 95.44 70 MET A C 1
ATOM 555 O O . MET A 1 70 ? 6.933 3.696 -19.520 1.00 95.44 70 MET A O 1
ATOM 559 N N . VAL A 1 71 ? 4.810 3.204 -18.990 1.00 95.88 71 VAL A N 1
ATOM 560 C CA . VAL A 1 71 ? 4.501 2.517 -20.256 1.00 95.88 71 VAL A CA 1
ATOM 561 C C . VAL A 1 71 ? 4.639 3.461 -21.455 1.00 95.88 71 VAL A C 1
ATOM 563 O O . VAL A 1 71 ? 5.188 3.069 -22.485 1.00 95.88 71 VAL A O 1
ATOM 566 N N . SER A 1 72 ? 4.210 4.717 -21.317 1.00 96.25 72 SER A N 1
ATOM 567 C CA . SER A 1 72 ? 4.326 5.733 -22.374 1.00 96.25 72 SER A CA 1
ATOM 568 C C . SER A 1 72 ? 5.791 6.066 -22.699 1.00 96.25 72 SER A C 1
ATOM 570 O O . SER A 1 72 ? 6.180 6.131 -23.870 1.00 96.25 72 SER A O 1
ATOM 572 N N . PHE A 1 73 ? 6.637 6.211 -21.675 1.00 94.50 73 PHE A N 1
ATOM 573 C CA . PHE A 1 73 ? 8.077 6.420 -21.853 1.00 94.50 73 PHE A CA 1
ATOM 574 C C . PHE A 1 73 ? 8.781 5.173 -22.399 1.00 94.50 73 PHE A C 1
ATOM 576 O O . PHE A 1 73 ? 9.614 5.295 -23.294 1.00 94.50 73 PHE A O 1
ATOM 583 N N . ALA A 1 74 ? 8.405 3.974 -21.944 1.00 93.94 74 ALA A N 1
ATOM 584 C CA . ALA A 1 74 ? 8.947 2.718 -22.463 1.00 93.94 74 ALA A CA 1
ATOM 585 C C . ALA A 1 74 ? 8.642 2.534 -23.958 1.00 93.94 74 ALA A C 1
ATOM 587 O O . ALA A 1 74 ? 9.522 2.135 -24.722 1.00 93.94 74 ALA A O 1
ATOM 588 N N . ALA A 1 75 ? 7.421 2.870 -24.390 1.00 94.50 75 ALA A N 1
ATOM 589 C CA . ALA A 1 75 ? 7.040 2.848 -25.800 1.00 94.50 75 ALA A CA 1
ATOM 590 C C . ALA A 1 75 ? 7.869 3.848 -26.620 1.00 94.50 75 ALA A C 1
ATOM 592 O O . ALA A 1 75 ? 8.395 3.495 -27.674 1.00 94.50 75 ALA A O 1
ATOM 593 N N . THR A 1 76 ? 8.048 5.067 -26.103 1.00 94.06 76 THR A N 1
ATOM 594 C CA . THR A 1 76 ? 8.859 6.109 -26.753 1.00 94.06 76 THR A CA 1
ATOM 595 C C . THR A 1 76 ? 10.313 5.656 -26.927 1.00 94.06 76 THR A C 1
ATOM 597 O O . THR A 1 76 ? 10.845 5.720 -28.034 1.00 94.06 76 THR A O 1
ATOM 600 N N . LEU A 1 77 ? 10.938 5.118 -25.875 1.00 91.31 77 LEU A N 1
ATOM 601 C CA . LEU A 1 77 ? 12.318 4.621 -25.926 1.00 91.31 77 LEU A CA 1
ATOM 602 C C . LEU A 1 77 ? 12.476 3.411 -26.856 1.00 91.31 77 LEU A C 1
ATOM 604 O O . LEU A 1 77 ? 13.466 3.324 -27.580 1.00 91.31 77 LEU A O 1
ATOM 608 N N . SER A 1 78 ? 11.482 2.518 -26.904 1.00 91.62 78 SER A N 1
ATOM 609 C CA . SER A 1 78 ? 11.499 1.364 -27.812 1.00 91.62 78 SER A CA 1
ATOM 610 C C . SER A 1 78 ? 11.451 1.777 -29.287 1.00 91.62 78 SER A C 1
ATOM 612 O O . SER A 1 78 ? 12.112 1.155 -30.119 1.00 91.62 78 SER A O 1
ATOM 614 N N . VAL A 1 79 ? 10.724 2.848 -29.626 1.00 93.06 79 VAL A N 1
ATOM 615 C CA . VAL A 1 79 ? 10.695 3.394 -30.995 1.00 93.06 79 VAL A CA 1
ATOM 616 C C . VAL A 1 79 ? 12.036 4.026 -31.376 1.00 93.06 79 VAL A C 1
ATOM 618 O O . VAL A 1 79 ? 12.451 3.914 -32.528 1.00 93.06 79 VAL A O 1
ATOM 621 N N . MET A 1 80 ? 12.736 4.643 -30.421 1.00 89.31 80 MET A N 1
ATOM 622 C CA . MET A 1 80 ? 14.048 5.263 -30.653 1.00 89.31 80 MET A CA 1
ATOM 623 C C . MET A 1 80 ? 15.176 4.245 -30.872 1.00 89.31 80 MET A C 1
ATOM 625 O O . MET A 1 80 ? 16.215 4.620 -31.407 1.00 89.31 80 MET A O 1
ATOM 629 N N . ARG A 1 81 ? 14.957 2.965 -30.529 1.00 83.62 81 ARG A N 1
ATOM 630 C CA . ARG A 1 81 ? 15.901 1.849 -30.731 1.00 83.62 81 ARG A CA 1
ATOM 631 C C . ARG A 1 81 ? 17.309 2.125 -30.187 1.00 83.62 81 ARG A C 1
ATOM 633 O O . ARG A 1 81 ? 18.299 1.797 -30.833 1.00 83.62 81 ARG A O 1
ATOM 640 N N . GLU A 1 82 ? 17.391 2.707 -28.994 1.00 79.12 82 GLU A N 1
ATOM 641 C CA . GLU A 1 82 ? 18.662 2.825 -28.270 1.00 79.12 82 GLU A CA 1
ATOM 642 C C . GLU A 1 82 ? 19.193 1.434 -27.885 1.00 79.12 82 GLU A C 1
ATOM 644 O O . GLU A 1 82 ? 18.409 0.525 -27.598 1.00 79.12 82 GLU A O 1
ATOM 649 N N . ASP A 1 83 ? 20.517 1.270 -27.817 1.00 76.00 83 ASP A N 1
ATOM 650 C CA . ASP A 1 83 ? 21.162 -0.035 -27.585 1.00 76.00 83 ASP A CA 1
ATOM 651 C C . ASP A 1 83 ? 20.708 -0.719 -26.283 1.00 76.00 83 ASP A C 1
ATOM 653 O O . ASP A 1 83 ? 20.596 -1.943 -26.220 1.00 76.00 83 ASP A O 1
ATOM 657 N N . SER A 1 84 ? 20.377 0.072 -25.259 1.00 76.56 84 SER A N 1
ATOM 658 C CA . SER A 1 84 ? 19.881 -0.409 -23.962 1.00 76.56 84 SER A CA 1
ATOM 659 C C . SER A 1 84 ? 18.369 -0.695 -23.933 1.00 76.56 84 SER A C 1
ATOM 661 O O . SER A 1 84 ? 17.872 -1.236 -22.948 1.00 76.56 84 SER A O 1
ATOM 663 N N . PHE A 1 85 ? 17.627 -0.325 -24.984 1.00 83.25 85 PHE A N 1
ATOM 664 C CA . PHE A 1 85 ? 16.159 -0.238 -25.007 1.00 83.25 85 PHE A CA 1
ATOM 665 C C . PHE A 1 85 ? 15.560 -0.786 -26.315 1.00 83.25 85 PHE A C 1
ATOM 667 O O . PHE A 1 85 ? 14.627 -0.217 -26.885 1.00 83.25 85 PHE A O 1
ATOM 674 N N . GLN A 1 86 ? 16.107 -1.897 -26.818 1.00 84.62 86 GLN A N 1
ATOM 675 C CA . GLN A 1 86 ? 15.737 -2.436 -28.133 1.00 84.62 86 GLN A CA 1
ATOM 676 C C . GLN A 1 86 ? 14.295 -2.955 -28.199 1.00 84.62 86 GLN A C 1
ATOM 678 O O . GLN A 1 86 ? 13.625 -2.801 -29.222 1.00 84.62 86 GLN A O 1
ATOM 683 N N . THR A 1 87 ? 13.806 -3.563 -27.120 1.00 91.00 87 THR A N 1
ATOM 684 C CA . THR A 1 87 ? 12.465 -4.145 -27.049 1.00 91.00 87 THR A CA 1
ATOM 685 C C . THR A 1 87 ? 11.654 -3.512 -25.924 1.00 91.00 87 THR A C 1
ATOM 687 O O . THR A 1 87 ? 12.188 -3.068 -24.909 1.00 91.00 87 THR A O 1
ATOM 690 N N . PHE A 1 88 ? 10.338 -3.436 -26.117 1.00 92.56 88 PHE A N 1
ATOM 691 C CA . PHE A 1 88 ? 9.424 -2.765 -25.191 1.00 92.56 88 PHE A CA 1
ATOM 692 C C . PHE A 1 88 ? 9.439 -3.365 -23.774 1.00 92.56 88 PHE A C 1
ATOM 694 O O . PHE A 1 88 ? 9.389 -2.633 -22.788 1.00 92.56 88 PHE A O 1
ATOM 701 N N . ASP A 1 89 ? 9.558 -4.686 -23.666 1.00 93.38 89 ASP A N 1
ATOM 702 C CA . ASP A 1 89 ? 9.675 -5.425 -22.406 1.00 93.38 89 ASP A CA 1
ATOM 703 C C . ASP A 1 89 ? 10.971 -5.089 -21.655 1.00 93.38 89 ASP A C 1
ATOM 705 O O . ASP A 1 89 ? 10.933 -4.764 -20.466 1.00 93.38 89 ASP A O 1
ATOM 709 N N . VAL A 1 90 ? 12.107 -5.080 -22.360 1.00 90.75 90 VAL A N 1
ATOM 710 C CA . VAL A 1 90 ? 13.404 -4.672 -21.803 1.00 90.75 90 VAL A CA 1
ATOM 711 C C . VAL A 1 90 ? 13.353 -3.210 -21.369 1.00 90.75 90 VAL A C 1
ATOM 713 O O . VAL A 1 90 ? 13.882 -2.876 -20.310 1.00 90.75 90 VAL A O 1
ATOM 716 N N . SER A 1 91 ? 12.641 -2.357 -22.110 1.00 92.19 91 SER A N 1
ATOM 717 C CA . SER A 1 91 ? 12.457 -0.951 -21.756 1.00 92.19 91 SER A CA 1
ATOM 718 C C . SER A 1 91 ? 11.616 -0.738 -20.509 1.00 92.19 91 SER A C 1
ATOM 720 O O . SER A 1 91 ? 12.019 0.041 -19.647 1.00 92.19 91 SER A O 1
ATOM 722 N N . ILE A 1 92 ? 10.504 -1.458 -20.347 1.00 94.12 92 ILE A N 1
ATOM 723 C CA . ILE A 1 92 ? 9.719 -1.405 -19.106 1.00 94.12 92 ILE A CA 1
ATOM 724 C C . ILE A 1 92 ? 10.569 -1.856 -17.920 1.00 94.12 92 ILE A C 1
ATOM 726 O O . ILE A 1 92 ? 10.616 -1.166 -16.904 1.00 94.12 92 ILE A O 1
ATOM 730 N N . VAL A 1 93 ? 11.255 -2.997 -18.034 1.00 92.69 93 VAL A N 1
ATOM 731 C CA . VAL A 1 93 ? 12.073 -3.533 -16.936 1.00 92.69 93 VAL A CA 1
ATOM 732 C C . VAL A 1 93 ? 13.251 -2.608 -16.627 1.00 92.69 93 VAL A C 1
ATOM 734 O O . VAL A 1 93 ? 13.586 -2.414 -15.460 1.00 92.69 93 VAL A O 1
ATOM 737 N N . GLY A 1 94 ? 13.863 -2.011 -17.650 1.00 91.06 94 GLY A N 1
ATOM 738 C CA . GLY A 1 94 ? 14.929 -1.024 -17.510 1.00 91.06 94 GLY A CA 1
ATOM 739 C C . GLY A 1 94 ? 14.465 0.212 -16.745 1.00 91.06 94 GLY A C 1
ATOM 740 O O . GLY A 1 94 ? 15.075 0.559 -15.736 1.00 91.06 94 GLY A O 1
ATOM 741 N N . LEU A 1 95 ? 13.345 0.815 -17.157 1.00 91.81 95 LEU A N 1
ATOM 742 C CA . LEU A 1 95 ? 12.759 1.969 -16.469 1.00 91.81 95 LEU A CA 1
ATOM 743 C C . LEU A 1 95 ? 12.314 1.629 -15.042 1.00 91.81 95 LEU A C 1
ATOM 745 O O . LEU A 1 95 ? 12.565 2.407 -14.126 1.00 91.81 95 LEU A O 1
ATOM 749 N N . LEU A 1 96 ? 11.727 0.450 -14.821 1.00 93.44 96 LEU A N 1
ATOM 750 C CA . LEU A 1 96 ? 11.346 -0.012 -13.486 1.00 93.44 96 LEU A CA 1
ATOM 751 C C . LEU A 1 96 ? 12.568 -0.145 -12.567 1.00 93.44 96 LEU A C 1
ATOM 753 O O . LEU A 1 96 ? 12.527 0.277 -11.415 1.00 93.44 96 LEU A O 1
ATOM 757 N N . ARG A 1 97 ? 13.682 -0.691 -13.071 1.00 91.88 97 ARG A N 1
ATOM 758 C CA . ARG A 1 97 ? 14.946 -0.766 -12.316 1.00 91.88 97 ARG A CA 1
ATOM 759 C C . ARG A 1 97 ? 15.504 0.616 -11.992 1.00 91.88 97 ARG A C 1
ATOM 761 O O . ARG A 1 97 ? 16.114 0.763 -10.933 1.00 91.88 97 ARG A O 1
ATOM 768 N N . THR A 1 98 ? 15.299 1.599 -12.868 1.00 90.44 98 THR A N 1
ATOM 769 C CA . THR A 1 98 ? 15.673 2.995 -12.614 1.00 90.44 98 THR A CA 1
ATOM 770 C C . THR A 1 98 ? 14.810 3.610 -11.513 1.00 90.44 98 THR A C 1
ATOM 772 O O . THR A 1 98 ? 15.389 4.119 -10.562 1.00 90.44 98 THR A O 1
ATOM 775 N N . ILE A 1 99 ? 13.479 3.448 -11.552 1.00 91.62 99 ILE A N 1
ATOM 776 C CA . ILE A 1 99 ? 12.565 3.942 -10.497 1.00 91.62 99 ILE A CA 1
ATOM 777 C C . ILE A 1 99 ? 12.933 3.365 -9.121 1.00 91.62 99 ILE A C 1
ATOM 779 O O . ILE A 1 99 ? 12.935 4.069 -8.115 1.00 91.62 99 ILE A O 1
ATOM 783 N N . VAL A 1 100 ? 13.254 2.067 -9.052 1.00 91.06 100 VAL A N 1
ATOM 784 C CA . VAL A 1 100 ? 13.629 1.406 -7.784 1.00 91.06 100 VAL A CA 1
ATOM 785 C C . VAL A 1 100 ? 15.055 1.785 -7.339 1.00 91.06 100 VAL A C 1
ATOM 787 O O . VAL A 1 100 ? 15.450 1.504 -6.211 1.00 91.06 100 VAL A O 1
ATOM 790 N N . GLY A 1 101 ? 15.853 2.420 -8.202 1.00 89.06 101 GLY A N 1
ATOM 791 C CA . GLY A 1 101 ? 17.249 2.764 -7.919 1.00 89.06 101 GLY A CA 1
ATOM 792 C C . GLY A 1 101 ? 18.213 1.572 -7.980 1.00 89.06 101 GLY A C 1
ATOM 793 O O . GLY A 1 101 ? 19.337 1.663 -7.494 1.00 89.06 101 GLY A O 1
ATOM 794 N N . LEU A 1 102 ? 17.801 0.448 -8.579 1.00 87.12 102 LEU A N 1
ATOM 795 C CA . LEU A 1 102 ? 18.638 -0.752 -8.728 1.00 87.12 102 LEU A CA 1
ATOM 796 C C . LEU A 1 102 ? 19.671 -0.617 -9.850 1.00 87.12 102 LEU A C 1
ATOM 798 O O . LEU A 1 102 ? 20.662 -1.346 -9.867 1.00 87.12 102 LEU A O 1
ATOM 802 N N . HIS A 1 103 ? 19.428 0.270 -10.817 1.00 82.56 103 HIS A N 1
ATOM 803 C CA . HIS A 1 103 ? 20.305 0.445 -11.967 1.00 82.56 103 HIS A CA 1
ATOM 804 C C . HIS A 1 103 ? 20.328 1.896 -12.450 1.00 82.56 103 HIS A C 1
ATOM 806 O O . HIS A 1 103 ? 19.285 2.471 -12.765 1.00 82.56 103 HIS A O 1
ATOM 812 N N . SER A 1 104 ? 21.529 2.464 -12.565 1.00 77.00 104 SER A N 1
ATOM 813 C CA . SER A 1 104 ? 21.746 3.752 -13.222 1.00 77.00 104 SER A CA 1
ATOM 814 C C . SER A 1 104 ? 21.878 3.532 -14.733 1.00 77.00 104 SER A C 1
ATOM 816 O O . SER A 1 104 ? 22.754 2.765 -15.140 1.00 77.00 104 SER A O 1
ATOM 818 N N . PRO A 1 105 ? 21.048 4.171 -15.575 1.00 68.81 105 PRO A N 1
ATOM 819 C CA . PRO A 1 105 ? 21.148 4.011 -17.020 1.00 68.81 105 PRO A CA 1
ATOM 820 C C . PRO A 1 105 ? 22.520 4.500 -17.499 1.00 68.81 105 PRO A C 1
ATOM 822 O O . PRO A 1 105 ? 22.917 5.633 -17.227 1.00 68.81 105 PRO A O 1
ATOM 825 N N . SER A 1 106 ? 23.265 3.639 -18.197 1.00 68.94 106 SER A N 1
ATOM 826 C CA . SER A 1 106 ? 24.544 4.030 -18.793 1.00 68.94 106 SER A CA 1
ATOM 827 C C . SER A 1 106 ? 24.288 5.039 -19.912 1.00 68.94 106 SER A C 1
ATOM 829 O O . SER A 1 106 ? 23.722 4.698 -20.946 1.00 68.94 106 SER A O 1
ATOM 831 N N . THR A 1 107 ? 24.696 6.289 -19.702 1.00 67.12 107 THR A N 1
ATOM 832 C CA . THR A 1 107 ? 24.560 7.387 -20.675 1.00 67.12 107 THR A CA 1
ATOM 833 C C . THR A 1 107 ? 25.700 7.427 -21.693 1.00 67.12 107 THR A C 1
ATOM 835 O O . THR A 1 107 ? 25.707 8.276 -22.578 1.00 67.12 107 THR A O 1
ATOM 838 N N . THR A 1 108 ? 26.675 6.521 -21.586 1.00 68.19 108 THR A N 1
ATOM 839 C CA . THR A 1 108 ? 27.941 6.582 -22.332 1.00 68.19 108 THR A CA 1
ATOM 840 C C . THR A 1 108 ? 27.777 6.328 -23.835 1.00 68.19 108 THR A C 1
ATOM 842 O O . THR A 1 108 ? 28.605 6.790 -24.614 1.00 68.19 108 THR A O 1
ATOM 845 N N . TYR A 1 109 ? 26.704 5.645 -24.248 1.00 66.94 109 TYR A N 1
ATOM 846 C CA . TYR A 1 109 ? 26.443 5.272 -25.647 1.00 66.94 109 TYR A CA 1
ATOM 847 C C . TYR A 1 109 ? 25.056 5.698 -26.151 1.00 66.94 109 TYR A C 1
ATOM 849 O O . TYR A 1 109 ? 24.625 5.253 -27.208 1.00 66.94 109 TYR A O 1
ATOM 857 N N . VAL A 1 110 ? 24.345 6.548 -25.405 1.00 75.94 110 VAL A N 1
ATOM 858 C CA . VAL A 1 110 ? 22.967 6.939 -25.741 1.00 75.94 110 VAL A CA 1
ATOM 859 C C . VAL A 1 110 ? 22.980 8.133 -26.690 1.00 75.94 110 VAL A C 1
ATOM 861 O O . VAL A 1 110 ? 23.762 9.071 -26.507 1.00 75.94 110 VAL A O 1
ATOM 864 N N . SER A 1 111 ? 22.095 8.138 -27.688 1.00 79.94 111 SER A N 1
ATOM 865 C CA . SER A 1 111 ? 21.940 9.306 -28.555 1.00 79.94 111 SER A CA 1
ATOM 866 C C . SER A 1 111 ? 21.480 10.543 -27.760 1.00 79.94 111 SER A C 1
ATOM 868 O O . SER A 1 111 ? 20.774 10.444 -26.752 1.00 79.94 111 SER A O 1
ATOM 870 N N . SER A 1 112 ? 21.858 11.744 -28.216 1.00 83.06 112 SER A N 1
ATOM 871 C CA . SER A 1 112 ? 21.456 13.013 -27.582 1.00 83.06 112 SER A CA 1
ATOM 872 C C . SER A 1 112 ? 19.942 13.132 -27.302 1.00 83.06 112 SER A C 1
ATOM 874 O O . SER A 1 112 ? 19.598 13.533 -26.185 1.00 83.06 112 SER A O 1
ATOM 876 N N . PRO A 1 113 ? 19.023 12.769 -28.226 1.00 87.06 113 PRO A N 1
ATOM 877 C CA . PRO A 1 113 ? 17.591 12.812 -27.930 1.00 87.06 113 PRO A CA 1
ATOM 878 C C . PRO A 1 113 ? 17.144 11.706 -26.961 1.00 87.06 113 PRO A C 1
ATOM 880 O O . PRO A 1 113 ? 16.272 11.958 -26.132 1.00 87.06 113 PRO A O 1
ATOM 883 N N . GLY A 1 114 ? 17.739 10.507 -27.007 1.00 88.25 114 GLY A N 1
ATOM 884 C CA . GLY A 1 114 ? 17.406 9.417 -26.079 1.00 88.25 114 GLY A CA 1
ATOM 885 C C . GLY A 1 114 ? 17.771 9.764 -24.635 1.00 88.25 114 GLY A C 1
ATOM 886 O O . GLY A 1 114 ? 16.971 9.578 -23.716 1.00 88.25 114 GLY A O 1
ATOM 887 N N . ALA A 1 115 ? 18.941 10.376 -24.440 1.00 88.31 115 ALA A N 1
ATOM 888 C CA . ALA A 1 115 ? 19.386 10.858 -23.136 1.00 88.31 115 ALA A CA 1
ATOM 889 C C . ALA A 1 115 ? 18.426 11.910 -22.556 1.00 88.31 115 ALA A C 1
ATOM 891 O O . ALA A 1 115 ? 18.113 11.863 -21.367 1.00 88.31 115 ALA A O 1
ATOM 892 N N . PHE A 1 116 ? 17.907 12.819 -23.389 1.00 90.81 116 PHE A N 1
ATOM 893 C CA . PHE A 1 116 ? 16.917 13.808 -22.959 1.00 90.81 116 PHE A CA 1
ATOM 894 C C . PHE A 1 116 ? 15.624 13.152 -22.451 1.00 90.81 116 PHE A C 1
ATOM 896 O O . PHE A 1 116 ? 15.129 13.533 -21.393 1.00 90.81 116 PHE A O 1
ATOM 903 N N . VAL A 1 117 ? 15.106 12.138 -23.154 1.00 92.06 117 VAL A N 1
ATOM 904 C CA . VAL A 1 117 ? 13.890 11.409 -22.744 1.00 92.06 117 VAL A CA 1
ATOM 905 C C . VAL A 1 117 ? 14.094 10.688 -21.409 1.00 92.06 117 VAL A C 1
ATOM 907 O O . VAL A 1 117 ? 13.219 10.747 -20.546 1.00 92.06 117 VAL A O 1
ATOM 910 N N . ILE A 1 118 ? 15.254 10.056 -21.205 1.00 91.12 118 ILE A N 1
ATOM 911 C CA . ILE A 1 118 ? 15.588 9.368 -19.947 1.00 91.12 118 ILE A CA 1
ATOM 912 C C . ILE A 1 118 ? 15.699 10.368 -18.789 1.00 91.12 118 ILE A C 1
ATOM 914 O O . ILE A 1 118 ? 15.135 10.136 -17.723 1.00 91.12 118 ILE A O 1
ATOM 918 N N . ILE A 1 119 ? 16.383 11.499 -18.990 1.00 91.56 119 ILE A N 1
ATOM 919 C CA . ILE A 1 119 ? 16.503 12.547 -17.965 1.00 91.56 119 ILE A CA 1
ATOM 920 C C . ILE A 1 119 ? 15.124 13.116 -17.622 1.00 91.56 119 ILE A C 1
ATOM 922 O O . ILE A 1 119 ? 14.798 13.271 -16.447 1.00 91.56 119 ILE A O 1
ATOM 926 N N . LEU A 1 120 ? 14.296 13.391 -18.633 1.00 94.12 120 LEU A N 1
ATOM 927 C CA . LEU A 1 120 ? 12.936 13.886 -18.441 1.00 94.12 120 LEU A CA 1
ATOM 928 C C . LEU A 1 120 ? 12.090 12.898 -17.629 1.00 94.12 120 LEU A C 1
ATOM 930 O O . LEU A 1 120 ? 11.385 13.310 -16.710 1.00 94.12 120 LEU A O 1
ATOM 934 N N . PHE A 1 121 ? 12.190 11.604 -17.934 1.00 93.94 121 PHE A N 1
ATOM 935 C CA . PHE A 1 121 ? 11.523 10.546 -17.181 1.00 93.94 121 PHE A CA 1
ATOM 936 C C . PHE A 1 121 ? 11.941 10.541 -15.704 1.00 93.94 121 PHE A C 1
ATOM 938 O O . PHE A 1 121 ? 11.069 10.564 -14.838 1.00 93.94 121 PHE A O 1
ATOM 945 N N . VAL A 1 122 ? 13.246 10.582 -15.414 1.00 93.00 122 VAL A N 1
ATOM 946 C CA . VAL A 1 122 ? 13.773 10.610 -14.036 1.00 93.00 122 VAL A CA 1
ATOM 947 C C . VAL A 1 122 ? 13.278 11.849 -13.284 1.00 93.00 122 VAL A C 1
ATOM 949 O O . VAL A 1 122 ? 12.828 11.753 -12.146 1.00 93.00 122 VAL A O 1
ATOM 952 N N . VAL A 1 123 ? 13.288 13.023 -13.920 1.00 94.31 123 VAL A N 1
ATOM 953 C CA . VAL A 1 123 ? 12.797 14.258 -13.287 1.00 94.31 123 VAL A CA 1
ATOM 954 C C . VAL A 1 123 ? 11.300 14.172 -12.987 1.00 94.31 123 VAL A C 1
ATOM 956 O O . VAL A 1 123 ? 10.866 14.534 -11.895 1.00 94.31 123 VAL A O 1
ATOM 959 N N . ILE A 1 124 ? 10.495 13.691 -13.932 1.00 95.06 124 ILE A N 1
ATOM 960 C CA . ILE A 1 124 ? 9.043 13.622 -13.750 1.00 95.06 124 ILE A CA 1
ATOM 961 C C . ILE A 1 124 ? 8.678 12.559 -12.710 1.00 95.06 124 ILE A C 1
ATOM 963 O O . ILE A 1 124 ? 7.930 12.860 -11.781 1.00 95.06 124 ILE A O 1
ATOM 967 N N . ILE A 1 125 ? 9.185 11.333 -12.843 1.00 93.88 125 ILE A N 1
ATOM 968 C CA . ILE A 1 125 ? 8.786 10.210 -11.989 1.00 93.88 125 ILE A CA 1
ATOM 969 C C . ILE A 1 125 ? 9.492 10.252 -10.635 1.00 93.88 125 ILE A C 1
ATOM 971 O O . ILE A 1 125 ? 8.809 10.322 -9.611 1.00 93.88 125 ILE A O 1
ATOM 975 N N . ASP A 1 126 ? 10.826 10.253 -10.613 1.00 89.69 126 ASP A N 1
ATOM 976 C CA . ASP A 1 126 ? 11.574 10.093 -9.361 1.00 89.69 126 ASP A CA 1
ATOM 977 C C . ASP A 1 126 ? 11.541 11.371 -8.520 1.00 89.69 126 ASP A C 1
ATOM 979 O O . ASP A 1 126 ? 11.320 11.321 -7.312 1.00 89.69 126 ASP A O 1
ATOM 983 N N . ILE A 1 127 ? 11.718 12.538 -9.147 1.00 91.94 127 ILE A N 1
ATOM 984 C CA . ILE A 1 127 ? 11.715 13.818 -8.420 1.00 91.94 127 ILE A CA 1
ATOM 985 C C . ILE A 1 127 ? 10.289 14.359 -8.253 1.00 91.94 127 ILE A C 1
ATOM 987 O O . ILE A 1 127 ? 9.974 14.941 -7.215 1.00 91.94 127 ILE A O 1
ATOM 991 N N . GLY A 1 128 ? 9.415 14.187 -9.244 1.00 93.12 128 GLY A N 1
ATOM 992 C CA . GLY A 1 128 ? 8.037 14.674 -9.180 1.00 93.12 128 GLY A CA 1
ATOM 993 C C . GLY A 1 128 ? 7.108 13.712 -8.442 1.00 93.12 128 GLY A C 1
ATOM 994 O O . GLY A 1 128 ? 6.693 13.968 -7.310 1.00 93.12 128 GLY A O 1
ATOM 995 N N . PHE A 1 129 ? 6.751 12.608 -9.096 1.00 93.06 129 PHE A N 1
ATOM 996 C CA . PHE A 1 129 ? 5.677 11.725 -8.637 1.00 93.06 129 PHE A CA 1
ATOM 997 C C . PHE A 1 129 ? 5.997 10.969 -7.344 1.00 93.06 129 PHE A C 1
ATOM 999 O O . PHE A 1 129 ? 5.110 10.873 -6.498 1.00 93.06 129 PHE A O 1
ATOM 1006 N N . LEU A 1 130 ? 7.225 10.476 -7.135 1.00 91.38 130 LEU A N 1
ATOM 1007 C CA . LEU A 1 130 ? 7.569 9.798 -5.875 1.00 91.38 130 LEU A CA 1
ATOM 1008 C C . LEU A 1 130 ? 7.506 10.755 -4.677 1.00 91.38 130 LEU A C 1
ATOM 1010 O O . LEU A 1 130 ? 6.977 10.392 -3.628 1.00 91.38 130 LEU A O 1
ATOM 1014 N N . ASN A 1 131 ? 7.961 11.999 -4.836 1.00 93.19 131 ASN A N 1
ATOM 1015 C CA . ASN A 1 131 ? 7.875 12.997 -3.768 1.00 93.19 131 ASN A CA 1
ATOM 1016 C C . ASN A 1 131 ? 6.427 13.403 -3.474 1.00 93.19 131 ASN A C 1
ATOM 1018 O O . ASN A 1 131 ? 6.050 13.535 -2.308 1.00 93.19 131 ASN A O 1
ATOM 1022 N N . ILE A 1 132 ? 5.594 13.549 -4.509 1.00 92.50 132 ILE A N 1
ATOM 1023 C CA . ILE A 1 132 ? 4.155 13.792 -4.336 1.00 92.50 132 ILE A CA 1
ATOM 1024 C C . ILE A 1 132 ? 3.488 12.604 -3.632 1.00 92.50 132 ILE A C 1
ATOM 1026 O O . ILE A 1 132 ? 2.693 12.820 -2.720 1.00 92.50 132 ILE A O 1
ATOM 1030 N N . LEU A 1 133 ? 3.838 11.366 -3.994 1.00 92.25 133 LEU A N 1
ATOM 1031 C CA . LEU A 1 133 ? 3.322 10.155 -3.352 1.00 92.25 133 LEU A CA 1
ATOM 1032 C C . LEU A 1 133 ? 3.656 10.133 -1.855 1.00 92.25 133 LEU A C 1
ATOM 1034 O O . LEU A 1 133 ? 2.778 9.883 -1.032 1.00 92.25 133 LEU A O 1
ATOM 1038 N N . ILE A 1 134 ? 4.903 10.444 -1.491 1.00 92.44 134 ILE A N 1
ATOM 1039 C CA . ILE A 1 134 ? 5.333 10.531 -0.088 1.00 92.44 134 ILE A CA 1
ATOM 1040 C C . ILE A 1 134 ? 4.562 11.635 0.648 1.00 92.44 134 ILE A C 1
ATOM 1042 O O . ILE A 1 134 ? 4.092 11.419 1.765 1.00 92.44 134 ILE A O 1
ATOM 1046 N N . ALA A 1 135 ? 4.385 12.803 0.024 1.00 93.31 135 ALA A N 1
ATOM 1047 C CA . ALA A 1 135 ? 3.642 13.911 0.618 1.00 93.31 135 ALA A CA 1
ATOM 1048 C C . ALA A 1 135 ? 2.165 13.554 0.856 1.00 93.31 135 ALA A C 1
ATOM 1050 O O . ALA A 1 135 ? 1.627 13.818 1.930 1.00 93.31 135 ALA A O 1
ATOM 1051 N N . GLN A 1 136 ? 1.514 12.911 -0.115 1.00 91.88 136 GLN A N 1
ATOM 1052 C CA . GLN A 1 136 ? 0.128 12.459 0.015 1.00 91.88 136 GLN A CA 1
ATOM 1053 C C . GLN A 1 136 ? -0.020 11.391 1.098 1.00 91.88 136 GLN A C 1
ATOM 1055 O O . GLN A 1 136 ? -0.944 11.476 1.902 1.00 91.88 136 GLN A O 1
ATOM 1060 N N . LEU A 1 137 ? 0.917 10.442 1.178 1.00 91.06 137 LEU A N 1
ATOM 1061 C CA . LEU A 1 137 ? 0.957 9.445 2.248 1.00 91.06 137 LEU A CA 1
ATOM 1062 C C . LEU A 1 137 ? 1.079 10.090 3.632 1.00 91.06 137 LEU A C 1
ATOM 1064 O O . LEU A 1 137 ? 0.365 9.698 4.554 1.00 91.06 137 LEU A O 1
ATOM 1068 N N . ALA A 1 138 ? 1.939 11.100 3.780 1.00 91.56 138 ALA A N 1
ATOM 1069 C CA . ALA A 1 138 ? 2.103 11.820 5.041 1.00 91.56 138 ALA A CA 1
ATOM 1070 C C . ALA A 1 138 ? 0.826 12.579 5.448 1.00 91.56 138 ALA A C 1
ATOM 1072 O O . ALA A 1 138 ? 0.394 12.487 6.599 1.00 91.56 138 ALA A O 1
ATOM 1073 N N . LEU A 1 139 ? 0.185 13.276 4.504 1.00 90.50 139 LEU A N 1
ATOM 1074 C CA . LEU A 1 139 ? -1.069 13.998 4.748 1.00 90.50 139 LEU A CA 1
ATOM 1075 C C . LEU A 1 139 ? -2.227 13.046 5.078 1.00 90.50 139 LEU A C 1
ATOM 1077 O O . LEU A 1 139 ? -2.975 13.283 6.030 1.00 90.50 139 LEU A O 1
ATOM 1081 N N . ALA A 1 140 ? -2.347 11.939 4.341 1.00 88.75 140 ALA A N 1
ATOM 1082 C CA . ALA A 1 140 ? -3.327 10.896 4.622 1.00 88.75 140 ALA A CA 1
ATOM 1083 C C . ALA A 1 140 ? -3.094 10.284 6.012 1.00 88.75 140 ALA A C 1
ATOM 1085 O O . ALA A 1 140 ? -4.052 10.042 6.747 1.00 88.75 140 ALA A O 1
ATOM 1086 N N . TYR A 1 141 ? -1.832 10.095 6.415 1.00 89.69 141 TYR A N 1
ATOM 1087 C CA . TYR A 1 141 ? -1.481 9.554 7.731 1.00 89.69 141 TYR A CA 1
ATOM 1088 C C . TYR A 1 141 ? -1.920 10.470 8.855 1.00 89.69 141 TYR A C 1
ATOM 1090 O O . TYR A 1 141 ? -2.559 10.012 9.805 1.00 89.69 141 TYR A O 1
ATOM 1098 N N . GLU A 1 142 ? -1.633 11.762 8.743 1.00 88.38 142 GLU A N 1
ATOM 1099 C CA . GLU A 1 142 ? -2.038 12.722 9.762 1.00 88.38 142 GLU A CA 1
ATOM 1100 C C . GLU A 1 142 ? -3.567 12.794 9.894 1.00 88.38 142 GLU A C 1
ATOM 1102 O O . GLU A 1 142 ? -4.095 12.786 11.010 1.00 88.38 142 GLU A O 1
ATOM 1107 N N . SER A 1 143 ? -4.284 12.808 8.765 1.00 86.38 143 SER A N 1
ATOM 1108 C CA . SER A 1 143 ? -5.749 12.843 8.756 1.00 86.38 143 SER A CA 1
ATOM 1109 C C . SER A 1 143 ? -6.353 11.582 9.374 1.00 86.38 143 SER A C 1
ATOM 1111 O O . SER A 1 143 ? -7.264 11.676 10.194 1.00 86.38 143 SER A O 1
ATOM 1113 N N . LEU A 1 144 ? -5.841 10.400 9.021 1.00 85.25 144 LEU A N 1
ATOM 1114 C CA . LEU A 1 144 ? -6.378 9.125 9.499 1.00 85.25 144 LEU A CA 1
ATOM 1115 C C . LEU A 1 144 ? -6.076 8.891 10.977 1.00 85.25 144 LEU A C 1
ATOM 1117 O O . LEU A 1 144 ? -6.938 8.412 11.714 1.00 85.25 144 LEU A O 1
ATOM 1121 N N . THR A 1 145 ? -4.892 9.289 11.446 1.00 81.25 145 THR A N 1
ATOM 1122 C CA . THR A 1 145 ? -4.490 9.092 12.846 1.00 81.25 145 THR A CA 1
ATOM 1123 C C . THR A 1 145 ? -5.469 9.758 13.820 1.00 81.25 145 THR A C 1
ATOM 1125 O O . THR A 1 145 ? -5.755 9.183 14.870 1.00 81.25 145 THR A O 1
ATOM 1128 N N . LYS A 1 146 ? -6.069 10.901 13.451 1.00 82.38 146 LYS A N 1
ATOM 1129 C CA . LYS A 1 146 ? -7.053 11.622 14.284 1.00 82.38 146 LYS A CA 1
ATOM 1130 C C . LYS A 1 146 ? -8.354 10.836 14.506 1.00 82.38 146 LYS A C 1
ATOM 1132 O O . LYS A 1 146 ? -8.961 10.962 15.565 1.00 82.38 146 LYS A O 1
ATOM 1137 N N . GLU A 1 147 ? -8.755 9.989 13.560 1.00 78.69 147 GLU A N 1
ATOM 1138 C CA . GLU A 1 147 ? -10.029 9.249 13.601 1.00 78.69 147 GLU A CA 1
ATOM 1139 C C . GLU A 1 147 ? -9.874 7.784 14.053 1.00 78.69 147 GLU A C 1
ATOM 1141 O O . GLU A 1 147 ? -10.839 7.137 14.468 1.00 78.69 147 GLU A O 1
ATOM 1146 N N . THR A 1 148 ? -8.654 7.241 14.011 1.00 73.88 148 THR A N 1
ATOM 1147 C CA . THR A 1 148 ? -8.387 5.804 14.227 1.00 73.88 148 THR A CA 1
ATOM 1148 C C . THR A 1 148 ? -8.812 5.254 15.586 1.00 73.88 148 THR A C 1
ATOM 1150 O O . THR A 1 148 ? -9.204 4.088 15.676 1.00 73.88 148 THR A O 1
ATOM 1153 N N . ALA A 1 149 ? -8.792 6.067 16.645 1.00 74.25 149 ALA A N 1
ATOM 1154 C CA . ALA A 1 149 ? -9.186 5.615 17.977 1.00 74.25 149 ALA A CA 1
ATOM 1155 C C . ALA A 1 149 ? -10.670 5.204 18.039 1.00 74.25 149 ALA A C 1
ATOM 1157 O O . ALA A 1 149 ? -11.009 4.227 18.710 1.00 74.25 149 ALA A O 1
ATOM 1158 N N . GLY A 1 150 ? -11.548 5.914 17.322 1.00 78.12 150 GLY A N 1
ATOM 1159 C CA . GLY A 1 150 ? -12.975 5.589 17.247 1.00 78.12 150 GLY A CA 1
ATOM 1160 C C . GLY A 1 150 ? -13.224 4.309 16.453 1.00 78.12 150 GLY A C 1
ATOM 1161 O O . GLY A 1 150 ? -13.899 3.398 16.934 1.00 78.12 150 GLY A O 1
ATOM 1162 N N . PHE A 1 151 ? -12.600 4.199 15.278 1.00 76.69 151 PHE A N 1
ATOM 1163 C CA . PHE A 1 151 ? -12.713 3.014 14.424 1.00 76.69 151 PHE A CA 1
ATOM 1164 C C . PHE A 1 151 ? -12.175 1.746 15.092 1.00 76.69 151 PHE A C 1
ATOM 1166 O O . PHE A 1 151 ? -12.815 0.702 15.001 1.00 76.69 151 PHE A O 1
ATOM 1173 N N . SER A 1 152 ? -11.053 1.829 15.815 1.00 73.62 152 SER A N 1
ATOM 1174 C CA . SER A 1 152 ? -10.483 0.684 16.539 1.00 73.62 152 SER A CA 1
ATOM 1175 C C . SER A 1 152 ? -11.459 0.130 17.586 1.00 73.62 152 SER A C 1
ATOM 1177 O O . SER A 1 152 ? -11.704 -1.077 17.644 1.00 73.62 152 SER A O 1
ATOM 1179 N N . ARG A 1 153 ? -12.116 1.014 18.350 1.00 78.62 153 ARG A N 1
ATOM 1180 C CA . ARG A 1 153 ? -13.144 0.618 19.329 1.00 78.62 153 ARG A CA 1
ATOM 1181 C C . ARG A 1 153 ? -14.368 -0.004 18.659 1.00 78.62 153 ARG A C 1
ATOM 1183 O O . ARG A 1 153 ? -14.851 -1.031 19.129 1.00 78.62 153 ARG A O 1
ATOM 1190 N N . MET A 1 154 ? -14.840 0.582 17.558 1.00 83.88 154 MET A N 1
ATOM 1191 C CA . MET A 1 154 ? -15.982 0.056 16.806 1.00 83.88 154 MET A CA 1
ATOM 1192 C C . MET A 1 154 ? -15.686 -1.331 16.226 1.00 83.88 154 MET A C 1
ATOM 1194 O O . MET A 1 154 ? -16.498 -2.241 16.373 1.00 83.88 154 MET A O 1
ATOM 1198 N N . ASN A 1 155 ? -14.506 -1.516 15.629 1.00 80.06 155 ASN A N 1
ATOM 1199 C CA . ASN A 1 155 ? -14.098 -2.795 15.060 1.00 80.06 155 ASN A CA 1
ATOM 1200 C C . ASN A 1 155 ? -13.987 -3.880 16.138 1.00 80.06 155 ASN A C 1
ATOM 1202 O O . ASN A 1 155 ? -14.462 -4.992 15.946 1.00 80.06 155 ASN A O 1
ATOM 1206 N N . ARG A 1 156 ? -13.445 -3.549 17.316 1.00 80.81 156 ARG A N 1
ATOM 1207 C CA . ARG A 1 156 ? -13.413 -4.486 18.448 1.00 80.81 156 ARG A CA 1
ATOM 1208 C C . ARG A 1 156 ? -14.802 -4.868 18.938 1.00 80.81 156 ARG A C 1
ATOM 1210 O O . ARG A 1 156 ? -15.030 -6.043 19.216 1.00 80.81 156 ARG A O 1
ATOM 1217 N N . ALA A 1 157 ? -15.717 -3.905 19.045 1.00 85.25 157 ALA A N 1
ATOM 1218 C CA . ALA A 1 157 ? -17.098 -4.188 19.420 1.00 85.25 157 ALA A CA 1
ATOM 1219 C C . ALA A 1 157 ? -17.758 -5.124 18.397 1.00 85.25 157 ALA A C 1
ATOM 1221 O O . ALA A 1 157 ? -18.341 -6.131 18.788 1.00 85.25 157 ALA A O 1
ATOM 1222 N N . PHE A 1 158 ? -17.574 -4.853 17.101 1.00 88.06 158 PHE A N 1
ATOM 1223 C CA . PHE A 1 158 ? -18.049 -5.713 16.017 1.00 88.06 158 PHE A CA 1
ATOM 1224 C C . PHE A 1 158 ? -17.495 -7.140 16.133 1.00 88.06 158 PHE A C 1
ATOM 1226 O O . PHE A 1 158 ? -18.275 -8.084 16.217 1.00 88.06 158 PHE A O 1
ATOM 1233 N N . THR A 1 159 ? -16.172 -7.304 16.241 1.00 85.25 159 THR A N 1
ATOM 1234 C CA . THR A 1 159 ? -15.535 -8.622 16.401 1.00 85.25 159 THR A CA 1
ATOM 1235 C C . THR A 1 159 ? -16.012 -9.339 17.663 1.00 85.25 159 THR A C 1
ATOM 1237 O O . THR A 1 159 ? -16.204 -10.549 17.647 1.00 85.25 159 THR A O 1
ATOM 1240 N N . THR A 1 160 ? -16.236 -8.614 18.760 1.00 87.62 160 THR A N 1
ATOM 1241 C CA . THR A 1 160 ? -16.734 -9.210 20.010 1.00 87.62 160 THR A CA 1
ATOM 1242 C C . THR A 1 160 ? -18.144 -9.763 19.826 1.00 87.62 160 THR A C 1
ATOM 1244 O O . THR A 1 160 ? -18.395 -10.905 20.201 1.00 87.62 160 THR A O 1
ATOM 1247 N N . VAL A 1 161 ? -19.039 -8.996 19.197 1.00 90.50 161 VAL A N 1
ATOM 1248 C CA . VAL A 1 161 ? -20.415 -9.427 18.898 1.00 90.50 161 VAL A CA 1
ATOM 1249 C C . VAL A 1 161 ? -20.425 -10.585 17.898 1.00 90.50 161 VAL A C 1
ATOM 1251 O O . VAL A 1 161 ? -21.207 -11.522 18.038 1.00 90.50 161 VAL A O 1
ATOM 1254 N N . GLU A 1 162 ? -19.534 -10.563 16.909 1.00 92.50 162 GLU A N 1
ATOM 1255 C CA . GLU A 1 162 ? -19.383 -11.651 15.944 1.00 92.50 162 GLU A CA 1
ATOM 1256 C C . GLU A 1 162 ? -18.931 -12.946 16.634 1.00 92.50 162 GLU A C 1
ATOM 1258 O O . GLU A 1 162 ? -19.585 -13.977 16.479 1.00 92.50 162 GLU A O 1
ATOM 1263 N N . ILE A 1 163 ? -17.890 -12.892 17.471 1.00 90.31 163 ILE A N 1
ATOM 1264 C CA . ILE A 1 163 ? -17.439 -14.039 18.275 1.00 90.31 163 ILE A CA 1
ATOM 1265 C C . ILE A 1 163 ? -18.567 -14.521 19.192 1.00 90.31 163 ILE A C 1
ATOM 1267 O O . ILE A 1 163 ? -18.805 -15.725 19.294 1.00 90.31 163 ILE A O 1
ATOM 1271 N N . GLU A 1 164 ? -19.294 -13.602 19.828 1.00 90.81 164 GLU A N 1
ATOM 1272 C CA . GLU A 1 164 ? -20.439 -13.934 20.672 1.00 90.81 164 GLU A CA 1
ATOM 1273 C C . GLU A 1 164 ? -21.534 -14.667 19.892 1.00 90.81 164 GLU A C 1
ATOM 1275 O O . GLU A 1 164 ? -22.083 -15.655 20.384 1.00 90.81 164 GLU A O 1
ATOM 1280 N N . SER A 1 165 ? -21.817 -14.248 18.657 1.00 94.44 165 SER A N 1
ATOM 1281 C CA . SER A 1 165 ? -22.830 -14.876 17.803 1.00 94.44 165 SER A CA 1
ATOM 1282 C C . SER A 1 165 ? -22.516 -16.341 17.475 1.00 94.44 165 SER A C 1
ATOM 1284 O O . SER A 1 165 ? -23.436 -17.147 17.324 1.00 94.44 165 SER A O 1
ATOM 1286 N N . LEU A 1 166 ? -21.228 -16.702 17.445 1.00 95.69 166 LEU A N 1
ATOM 1287 C CA . LEU A 1 166 ? -20.749 -18.065 17.207 1.00 95.69 166 LEU A CA 1
ATOM 1288 C C . LEU A 1 166 ? -20.815 -18.947 18.466 1.00 95.69 166 LEU A C 1
ATOM 1290 O O . LEU A 1 166 ? -20.665 -20.167 18.375 1.00 95.69 166 LEU A O 1
ATOM 1294 N N . MET A 1 167 ? -21.053 -18.368 19.649 1.00 95.25 167 MET A N 1
ATOM 1295 C CA . MET A 1 167 ? -21.117 -19.120 20.900 1.00 95.25 167 MET A CA 1
ATOM 1296 C C . MET A 1 167 ? -22.478 -19.815 21.112 1.00 95.25 167 MET A C 1
ATOM 1298 O O . MET A 1 167 ? -23.546 -19.239 20.847 1.00 95.25 167 MET A O 1
ATOM 1302 N N . PRO A 1 168 ? -22.489 -21.028 21.705 1.00 96.94 168 PRO A N 1
ATOM 1303 C CA . PRO A 1 168 ? -23.721 -21.690 22.125 1.00 96.94 168 PRO A CA 1
ATOM 1304 C C . PRO A 1 168 ? -24.569 -20.805 23.048 1.00 96.94 168 PRO A C 1
ATOM 1306 O O . PRO A 1 168 ? -24.047 -20.091 23.908 1.00 96.94 168 PRO A O 1
ATOM 1309 N N . LEU A 1 169 ? -25.898 -20.891 22.917 1.00 95.44 169 LEU A N 1
ATOM 1310 C CA . LEU A 1 169 ? -26.837 -20.086 23.714 1.00 95.44 169 LEU A CA 1
ATOM 1311 C C . LEU A 1 169 ? -26.647 -20.282 25.229 1.00 95.44 169 LEU A C 1
ATOM 1313 O O . LEU A 1 169 ? -26.814 -19.340 25.997 1.00 95.44 169 LEU A O 1
ATOM 1317 N N . ALA A 1 170 ? -26.265 -21.490 25.656 1.00 96.31 170 ALA A N 1
ATOM 1318 C CA . ALA A 1 170 ? -25.991 -21.794 27.058 1.00 96.31 170 ALA A CA 1
ATOM 1319 C C . ALA A 1 170 ? -24.837 -20.946 27.623 1.00 96.31 170 ALA A C 1
ATOM 1321 O O . ALA A 1 170 ? -24.970 -20.378 28.706 1.00 96.31 170 ALA A O 1
ATOM 1322 N N . THR A 1 171 ? -23.741 -20.808 26.871 1.00 94.94 171 THR A N 1
ATOM 1323 C CA . THR A 1 171 ? -22.583 -19.992 27.260 1.00 94.94 171 THR A CA 1
ATOM 1324 C C . THR A 1 171 ? -22.953 -18.515 27.316 1.00 94.94 171 THR A C 1
ATOM 1326 O O . THR A 1 171 ? -22.659 -17.853 28.306 1.00 94.94 171 THR A O 1
ATOM 1329 N N . ARG A 1 172 ? -23.679 -18.014 26.307 1.00 93.06 172 ARG A N 1
ATOM 1330 C CA . ARG A 1 172 ? -24.167 -16.625 26.288 1.00 93.06 172 ARG A CA 1
ATOM 1331 C C . ARG A 1 172 ? -25.067 -16.314 27.480 1.00 93.06 172 ARG A C 1
ATOM 1333 O O . ARG A 1 172 ? -24.867 -15.311 28.152 1.00 93.06 172 ARG A O 1
ATOM 1340 N N . ARG A 1 173 ? -26.017 -17.203 27.795 1.00 92.69 173 ARG A N 1
ATOM 1341 C CA . ARG A 1 173 ? -26.898 -17.048 28.962 1.00 92.69 173 ARG A CA 1
ATOM 1342 C C . ARG A 1 173 ? -26.106 -17.039 30.268 1.00 92.69 173 ARG A C 1
ATOM 1344 O O . ARG A 1 173 ? -26.421 -16.248 31.147 1.00 92.69 173 ARG A O 1
ATOM 1351 N N . LYS A 1 174 ? -25.093 -17.898 30.395 1.00 94.44 174 LYS A N 1
ATOM 1352 C CA . LYS A 1 174 ? -24.212 -17.911 31.566 1.00 94.44 174 LYS A CA 1
ATOM 1353 C C . LYS A 1 174 ? -23.488 -16.570 31.729 1.00 94.44 174 LYS A C 1
ATOM 1355 O O . LYS A 1 174 ? -23.578 -15.989 32.801 1.00 94.44 174 LYS A O 1
ATOM 1360 N N . ILE A 1 175 ? -22.862 -16.061 30.665 1.00 89.25 175 ILE A N 1
ATOM 1361 C CA . ILE A 1 175 ? -22.179 -14.755 30.671 1.00 89.25 175 ILE A CA 1
ATOM 1362 C C . ILE A 1 175 ? -23.159 -13.631 31.033 1.00 89.25 175 ILE A C 1
ATOM 1364 O O . ILE A 1 175 ? -22.857 -12.808 31.889 1.00 89.25 175 ILE A O 1
ATOM 1368 N N . PHE A 1 176 ? -24.354 -13.624 30.436 1.00 86.75 176 PHE A N 1
ATOM 1369 C CA . PHE A 1 176 ? -25.393 -12.635 30.735 1.00 86.75 176 PHE A CA 1
ATOM 1370 C C . PHE A 1 176 ? -25.776 -12.619 32.223 1.00 86.75 176 PHE A C 1
ATOM 1372 O O . PHE A 1 176 ? -25.867 -11.551 32.821 1.00 86.75 176 PHE A O 1
ATOM 1379 N N . LEU A 1 177 ? -25.961 -13.796 32.831 1.00 88.62 177 LEU A N 1
ATOM 1380 C CA . LEU A 1 177 ? -26.284 -13.920 34.256 1.00 88.62 177 LEU A CA 1
ATOM 1381 C C . LEU A 1 177 ? -25.107 -13.518 35.162 1.00 88.62 177 LEU A C 1
ATOM 1383 O O . LEU A 1 177 ? -25.329 -12.942 36.223 1.00 88.62 177 LEU A O 1
ATOM 1387 N N . GLU A 1 178 ? -23.866 -13.805 34.756 1.00 88.75 178 GLU A N 1
ATOM 1388 C CA . GLU A 1 178 ? -22.650 -13.436 35.498 1.00 88.75 178 GLU A CA 1
ATOM 1389 C C . GLU A 1 178 ? -22.370 -11.929 35.476 1.00 88.75 178 GLU A C 1
ATOM 1391 O O . GLU A 1 178 ? -21.855 -11.398 36.455 1.00 88.75 178 GLU A O 1
ATOM 1396 N N . LEU A 1 179 ? -22.736 -11.233 34.397 1.00 78.25 179 LEU A N 1
ATOM 1397 C CA . LEU A 1 179 ? -22.570 -9.781 34.277 1.00 78.25 179 LEU A CA 1
ATOM 1398 C C . LEU A 1 179 ? -23.546 -8.982 35.150 1.00 78.25 179 LEU A C 1
ATOM 1400 O O . LEU A 1 179 ? -23.345 -7.783 35.314 1.00 78.25 179 LEU A O 1
ATOM 1404 N N . GLN A 1 180 ? -24.576 -9.633 35.708 1.00 79.56 180 GLN A N 1
ATOM 1405 C CA . GLN A 1 180 ? -25.523 -9.042 36.660 1.00 79.56 180 GLN A CA 1
ATOM 1406 C C . GLN A 1 180 ? -26.069 -7.680 36.205 1.00 79.56 180 GLN A C 1
ATOM 1408 O O . GLN A 1 180 ? -26.171 -6.750 36.997 1.00 79.56 180 GLN A O 1
ATOM 1413 N N . PHE A 1 181 ? -26.464 -7.564 34.931 1.00 71.56 181 PHE A N 1
ATOM 1414 C CA . PHE A 1 181 ? -27.022 -6.320 34.378 1.00 71.56 181 PHE A CA 1
ATOM 1415 C C . PHE A 1 181 ? -28.271 -5.812 35.118 1.00 71.56 181 PHE A C 1
ATOM 1417 O O . PHE A 1 181 ? -28.619 -4.639 35.006 1.00 71.56 181 PHE A O 1
ATOM 1424 N N . ASP A 1 182 ? -28.926 -6.692 35.877 1.00 74.88 182 ASP A N 1
ATOM 1425 C CA . ASP A 1 182 ? -30.078 -6.380 36.719 1.00 74.88 182 ASP A CA 1
ATOM 1426 C C . ASP A 1 182 ? -29.697 -5.702 38.052 1.00 74.88 182 ASP A C 1
ATOM 1428 O O . ASP A 1 182 ? -30.578 -5.221 38.765 1.00 74.88 182 ASP A O 1
ATOM 1432 N N . GLN A 1 183 ? -28.409 -5.664 38.418 1.00 67.25 183 GLN A N 1
ATOM 1433 C CA . GLN A 1 183 ? -27.927 -5.018 39.641 1.00 67.25 183 GLN A CA 1
ATOM 1434 C C . GLN A 1 183 ? -27.388 -3.607 39.356 1.00 67.25 183 GLN A C 1
ATOM 1436 O O . GLN A 1 183 ? -26.678 -3.394 38.369 1.00 67.25 183 GLN A O 1
ATOM 1441 N N . PRO A 1 184 ? -27.707 -2.616 40.209 1.00 62.19 184 PRO A N 1
ATOM 1442 C CA . PRO A 1 184 ? -27.144 -1.280 40.082 1.00 62.19 184 PRO A CA 1
ATOM 1443 C C . PRO A 1 184 ? -25.630 -1.329 40.314 1.00 62.19 184 PRO A C 1
ATOM 1445 O O . PRO A 1 184 ? -25.161 -1.899 41.295 1.00 62.19 184 PRO A O 1
ATOM 1448 N N . LEU A 1 185 ? -24.867 -0.717 39.406 1.00 62.31 185 LEU A N 1
ATOM 1449 C CA . LEU A 1 185 ? -23.418 -0.601 39.547 1.00 62.31 185 LEU A CA 1
ATOM 1450 C C . LEU A 1 185 ? -23.103 0.396 40.674 1.00 62.31 185 LEU A C 1
ATOM 1452 O O . LEU A 1 185 ? -23.558 1.542 40.613 1.00 62.31 185 LEU A O 1
ATOM 1456 N N . GLU A 1 186 ? -22.336 -0.023 41.680 1.00 53.75 186 GLU A N 1
ATOM 1457 C CA . GLU A 1 186 ? -21.809 0.885 42.701 1.00 53.75 186 GLU A CA 1
ATOM 1458 C C . GLU A 1 186 ? -20.722 1.767 42.067 1.00 53.75 186 GLU A C 1
ATOM 1460 O O . GLU A 1 186 ? -19.755 1.260 41.500 1.00 53.75 186 GLU A O 1
ATOM 1465 N N . PHE A 1 187 ? -20.905 3.088 42.110 1.00 55.06 187 PHE A N 1
ATOM 1466 C CA . PHE A 1 187 ? -19.887 4.047 41.678 1.00 55.06 187 PHE A CA 1
ATOM 1467 C C . PHE A 1 187 ? -18.977 4.360 42.864 1.00 55.06 187 PHE A C 1
ATOM 1469 O O . PHE A 1 187 ? -19.462 4.751 43.928 1.00 55.06 187 PHE A O 1
ATOM 1476 N N . ASP A 1 188 ? -17.668 4.200 42.679 1.00 51.44 188 ASP A N 1
ATOM 1477 C CA . ASP A 1 188 ? -16.684 4.550 43.700 1.00 51.44 188 ASP A CA 1
ATOM 1478 C C . ASP A 1 188 ? -16.508 6.079 43.782 1.00 51.44 188 ASP A C 1
ATOM 1480 O O . ASP A 1 188 ? -16.812 6.808 42.836 1.00 51.44 188 ASP A O 1
ATOM 1484 N N . ASN A 1 189 ? -15.956 6.592 44.891 1.00 46.03 189 ASN A N 1
ATOM 1485 C CA . ASN A 1 189 ? -15.784 8.040 45.156 1.00 46.03 189 ASN A CA 1
ATOM 1486 C C . ASN A 1 189 ? -14.906 8.812 44.131 1.00 46.03 189 ASN A C 1
ATOM 1488 O O . ASN A 1 189 ? -14.668 10.009 44.303 1.00 46.03 189 ASN A O 1
ATOM 1492 N N . GLY A 1 190 ? -14.403 8.150 43.084 1.00 47.81 190 GLY A N 1
ATOM 1493 C CA . GLY A 1 190 ? -13.655 8.744 41.971 1.00 47.81 190 GLY A CA 1
ATOM 1494 C C . GLY A 1 190 ? -14.364 8.693 40.610 1.00 47.81 190 GLY A C 1
ATOM 1495 O O . GLY A 1 190 ? -13.880 9.321 39.666 1.00 47.81 190 GLY A O 1
ATOM 1496 N N . ASP A 1 191 ? -15.499 7.999 40.488 1.00 49.56 191 ASP A N 1
ATOM 1497 C CA . ASP A 1 191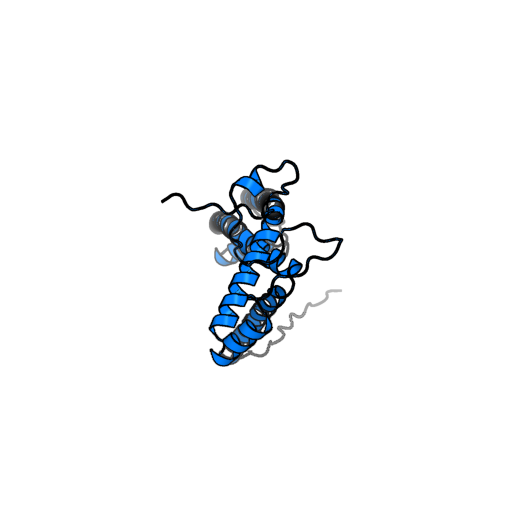 ? -16.179 7.799 39.209 1.00 49.56 191 ASP A CA 1
ATOM 1498 C C . ASP A 1 191 ? -17.269 8.853 38.978 1.00 49.56 191 ASP A C 1
ATOM 1500 O O . ASP A 1 191 ? -18.218 9.007 39.742 1.00 49.56 191 ASP A O 1
ATOM 1504 N N . SER A 1 192 ? -17.137 9.612 37.888 1.00 44.56 192 SER A N 1
ATOM 1505 C CA . SER A 1 192 ? -18.124 10.621 37.483 1.00 44.56 192 SER A CA 1
ATOM 1506 C C . SER A 1 192 ? -19.097 10.042 36.450 1.00 44.56 192 SER A C 1
ATOM 1508 O O . SER A 1 192 ? -18.793 10.021 35.250 1.00 44.56 192 SER A O 1
ATOM 1510 N N . GLY A 1 193 ? -20.268 9.595 36.909 1.00 51.62 193 GLY A N 1
ATOM 1511 C CA . GLY A 1 193 ? -21.392 9.154 36.076 1.00 51.62 193 GLY A CA 1
ATOM 1512 C C . GLY A 1 193 ? -22.604 8.720 36.916 1.00 51.62 193 GLY A C 1
ATOM 1513 O O . GLY A 1 193 ? -22.448 8.473 38.109 1.00 51.62 193 GLY A O 1
ATOM 1514 N N . PRO A 1 194 ? -23.817 8.668 36.340 1.00 47.00 194 PRO A N 1
ATOM 1515 C CA . PRO A 1 194 ? -24.989 8.164 37.048 1.00 47.00 194 PRO A CA 1
ATOM 1516 C C . PRO A 1 194 ? -24.918 6.648 37.268 1.00 47.00 194 PRO A C 1
ATOM 1518 O O . PRO A 1 194 ? -24.434 5.899 36.417 1.00 47.00 194 PRO A O 1
ATOM 1521 N N . SER A 1 195 ? -25.432 6.217 38.421 1.00 47.59 195 SER A N 1
ATOM 1522 C CA . SER A 1 195 ? -25.399 4.836 38.901 1.00 47.59 195 SER A CA 1
ATOM 1523 C C . SER A 1 195 ? -26.201 3.875 38.029 1.00 47.59 195 SER A C 1
ATOM 1525 O O . SER A 1 195 ? -27.412 4.037 37.917 1.00 47.59 195 SER A O 1
ATOM 1527 N N . GLY A 1 196 ? -25.534 2.834 37.520 1.00 52.25 196 GLY A N 1
ATOM 1528 C CA . GLY A 1 196 ? -26.134 1.641 36.924 1.00 52.25 196 GLY A CA 1
ATOM 1529 C C . GLY A 1 196 ? -26.859 1.888 35.604 1.00 52.25 196 GLY A C 1
ATOM 1530 O O . GLY A 1 196 ? -27.819 2.640 35.540 1.00 52.25 196 GLY A O 1
ATOM 1531 N N . GLY A 1 197 ? -26.482 1.174 34.543 1.00 52.22 197 GLY A N 1
A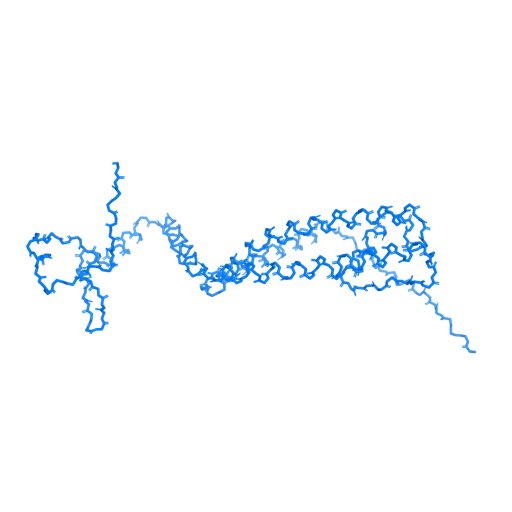TOM 1532 C CA . GLY A 1 197 ? -27.151 1.210 33.232 1.00 52.22 197 GLY A CA 1
ATOM 1533 C C . GLY A 1 197 ? -28.624 0.752 33.210 1.00 52.22 197 GLY A C 1
ATOM 1534 O O . GLY A 1 197 ? -29.134 0.418 32.142 1.00 52.22 197 GLY A O 1
ATOM 1535 N N . ILE A 1 198 ? -29.307 0.735 34.355 1.00 54.12 198 ILE A N 1
ATOM 1536 C CA . ILE A 1 198 ? -30.716 0.411 34.537 1.00 54.12 198 ILE A CA 1
ATOM 1537 C C . ILE A 1 198 ? -31.531 1.685 34.329 1.00 54.12 198 ILE A C 1
ATOM 1539 O O . ILE A 1 198 ? -31.254 2.738 34.898 1.00 54.12 198 ILE A O 1
ATOM 1543 N N . GLN A 1 199 ? -32.562 1.590 33.496 1.00 57.09 199 GLN A N 1
ATOM 1544 C CA . GLN A 1 199 ? -33.509 2.679 33.313 1.00 57.09 199 GLN A CA 1
ATOM 1545 C C . GLN A 1 199 ? -34.271 2.920 34.625 1.00 57.09 199 GLN A C 1
ATOM 1547 O O . GLN A 1 199 ? -35.118 2.118 35.010 1.00 57.09 199 GLN A O 1
ATOM 1552 N N . VAL A 1 200 ? -33.985 4.034 35.300 1.00 59.53 200 VAL A N 1
ATOM 1553 C CA . VAL A 1 200 ? -34.728 4.471 36.487 1.00 59.53 200 VAL A CA 1
ATOM 1554 C C . VAL A 1 200 ? -35.846 5.419 36.057 1.00 59.53 200 VAL A C 1
ATOM 1556 O O . VAL A 1 200 ? -35.643 6.333 35.257 1.00 59.53 200 VAL A O 1
ATOM 1559 N N . LEU A 1 201 ? -37.053 5.190 36.576 1.00 64.81 201 LEU A N 1
ATOM 1560 C CA . LEU A 1 201 ? -38.151 6.144 36.450 1.00 64.81 201 LEU A CA 1
ATOM 1561 C C . LEU A 1 201 ? -37.928 7.273 37.457 1.00 64.81 201 LEU A C 1
ATOM 1563 O O . LEU A 1 201 ? -38.216 7.126 38.643 1.00 64.81 201 LEU A O 1
ATOM 1567 N N . GLU A 1 202 ? -37.404 8.396 36.979 1.00 63.59 202 GLU A N 1
ATOM 15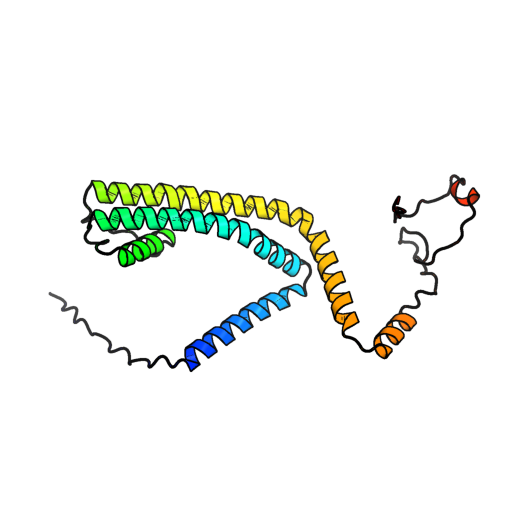68 C CA . GLU A 1 202 ? -37.212 9.592 37.796 1.00 63.59 202 GLU A CA 1
ATOM 1569 C C . GLU A 1 202 ? -38.407 10.552 37.651 1.00 63.59 202 GLU A C 1
ATOM 1571 O O . GLU A 1 202 ? -38.838 10.840 36.528 1.00 63.59 202 GLU A O 1
ATOM 1576 N N . PRO A 1 203 ? -38.952 11.089 38.758 1.00 72.94 203 PRO A N 1
ATOM 1577 C CA . PRO A 1 203 ? -39.956 12.144 38.705 1.00 72.94 203 PRO A CA 1
ATOM 1578 C C . PRO A 1 203 ? -39.412 13.389 37.993 1.00 72.94 203 PRO A C 1
ATOM 1580 O O . PRO A 1 203 ? -38.292 13.823 38.257 1.00 72.94 203 PRO A O 1
ATOM 1583 N N . ALA A 1 204 ? -40.232 14.033 37.155 1.00 71.12 204 ALA A N 1
ATOM 1584 C CA . ALA A 1 204 ? -39.831 15.237 36.416 1.00 71.12 204 ALA A CA 1
ATOM 1585 C C . ALA A 1 204 ? -39.345 16.387 37.325 1.00 71.12 204 ALA A C 1
ATOM 1587 O O . ALA A 1 204 ? -38.539 17.212 36.900 1.00 71.12 204 ALA A O 1
ATOM 1588 N N . SER A 1 205 ? -39.792 16.420 38.584 1.00 78.12 205 SER A N 1
ATOM 1589 C CA . SER A 1 205 ? -39.355 17.386 39.595 1.00 78.12 205 SER A CA 1
ATOM 1590 C C . SER A 1 205 ? -37.888 17.228 40.010 1.00 78.12 205 SER A C 1
ATOM 1592 O O . SER A 1 205 ? -37.271 18.220 40.382 1.00 78.12 205 SER A O 1
ATOM 1594 N N . VAL A 1 206 ? -37.306 16.028 39.908 1.00 70.06 206 VAL A N 1
ATOM 1595 C CA . VAL A 1 206 ? -35.897 15.767 40.261 1.00 70.06 206 VAL A CA 1
ATOM 1596 C C . VAL A 1 206 ? -34.946 16.470 39.289 1.00 70.06 206 VAL A C 1
ATOM 1598 O O . VAL A 1 206 ? -33.917 16.989 39.709 1.00 70.06 206 VAL A O 1
ATOM 1601 N N . ARG A 1 207 ? -35.336 16.598 38.012 1.00 64.81 207 ARG A N 1
ATOM 1602 C CA . ARG A 1 207 ? -34.584 17.368 37.003 1.00 64.81 207 ARG A CA 1
ATOM 1603 C C . ARG A 1 207 ? -34.650 18.882 37.200 1.00 64.81 207 ARG A C 1
ATOM 1605 O O . ARG A 1 207 ? -33.859 19.601 36.599 1.00 64.81 207 ARG A O 1
ATOM 1612 N N . ALA A 1 208 ? -35.605 19.368 37.992 1.00 70.75 208 ALA A N 1
ATOM 1613 C CA . ALA A 1 208 ? -35.755 20.788 38.293 1.00 70.75 208 ALA A CA 1
ATOM 1614 C C . ALA A 1 208 ? -34.951 21.223 39.534 1.00 70.75 208 ALA A C 1
ATOM 1616 O O . ALA A 1 208 ? -34.882 22.420 39.814 1.00 70.75 208 ALA A O 1
ATOM 1617 N N . ASP A 1 209 ? -34.353 20.286 40.283 1.00 73.69 209 ASP A N 1
ATOM 1618 C CA . ASP A 1 209 ? -33.524 20.619 41.443 1.00 73.69 209 ASP A CA 1
ATOM 1619 C C . ASP A 1 209 ? -32.176 21.213 40.979 1.00 73.69 209 ASP A C 1
ATOM 1621 O O . ASP A 1 209 ? -31.499 20.617 40.139 1.00 73.69 209 ASP A O 1
ATOM 1625 N N . PRO A 1 210 ? -31.732 22.359 41.525 1.00 71.81 210 PRO A N 1
ATOM 1626 C CA . PRO A 1 210 ? -30.438 22.962 41.192 1.00 71.81 210 PRO A CA 1
ATOM 1627 C C . PRO A 1 210 ? -29.217 22.089 41.538 1.00 71.81 210 PRO A C 1
ATOM 1629 O O . PRO A 1 210 ? -28.105 22.413 41.127 1.00 71.81 210 PRO A O 1
ATOM 1632 N N . ARG A 1 211 ? -29.393 20.995 42.291 1.00 69.12 211 ARG A N 1
ATOM 1633 C CA . ARG A 1 211 ? -28.358 19.987 42.579 1.00 69.12 211 ARG A CA 1
ATOM 1634 C C . ARG A 1 211 ? -28.340 18.824 41.585 1.00 69.12 211 ARG A C 1
ATOM 1636 O O . ARG A 1 211 ? -27.533 17.911 41.751 1.00 69.12 211 ARG A O 1
ATOM 1643 N N . TYR A 1 212 ? -29.210 18.833 40.578 1.00 65.19 212 TYR A N 1
ATOM 1644 C CA . TYR A 1 212 ? -29.265 17.785 39.569 1.00 65.19 212 TYR A CA 1
ATOM 1645 C C . TYR A 1 212 ? -27.994 17.776 38.710 1.00 65.19 212 TYR A C 1
ATOM 1647 O O . TYR A 1 212 ? -27.649 18.770 38.068 1.00 65.19 212 TYR A O 1
ATOM 1655 N N . VAL A 1 213 ? -27.301 16.637 38.687 1.00 62.81 213 VAL A N 1
ATOM 1656 C CA . VAL A 1 213 ? -26.127 16.413 37.838 1.00 62.81 213 VAL A CA 1
ATOM 1657 C C . VAL A 1 213 ? -26.599 15.700 36.566 1.00 62.81 213 VAL A C 1
ATOM 1659 O O . VAL A 1 213 ? -27.086 14.574 36.665 1.00 62.81 213 VAL A O 1
ATOM 1662 N N . PRO A 1 214 ? -26.506 16.327 35.378 1.00 60.12 214 PRO A N 1
ATOM 1663 C CA . PRO A 1 214 ? -26.983 15.718 34.140 1.00 60.12 214 PRO A CA 1
ATOM 1664 C C . PRO A 1 214 ? -26.178 14.463 33.765 1.00 60.12 214 PRO A C 1
ATOM 1666 O O . PRO A 1 214 ? -24.965 14.404 33.972 1.00 60.12 214 PRO A O 1
ATOM 1669 N N . ASP A 1 215 ? -26.865 13.476 33.177 1.00 53.06 215 ASP A N 1
ATOM 1670 C CA . ASP A 1 215 ? -26.254 12.250 32.648 1.00 53.06 215 ASP A CA 1
ATOM 1671 C C . ASP A 1 215 ? -25.221 12.583 31.553 1.00 53.06 215 ASP A C 1
ATOM 1673 O O . ASP A 1 215 ? -25.415 13.468 30.715 1.00 53.06 215 ASP A O 1
ATOM 1677 N N . ARG A 1 216 ? -24.105 11.851 31.554 1.00 42.00 216 ARG A N 1
ATOM 1678 C CA . ARG A 1 216 ? -23.020 11.974 30.574 1.00 42.00 216 ARG A CA 1
ATOM 1679 C C . ARG A 1 216 ? -23.397 11.359 29.222 1.00 42.00 216 ARG A C 1
ATOM 1681 O O . ARG A 1 216 ? -22.781 11.699 28.212 1.00 42.00 216 ARG A O 1
ATOM 1688 N N . ILE A 1 217 ? -24.393 10.470 29.190 1.00 43.84 217 ILE A N 1
ATOM 1689 C CA . ILE A 1 217 ? -24.920 9.861 27.966 1.00 43.84 217 ILE A CA 1
ATOM 1690 C C . ILE A 1 217 ? -26.157 10.646 27.512 1.00 43.84 217 ILE A C 1
ATOM 1692 O O . ILE A 1 217 ? -27.274 10.401 27.965 1.00 43.84 217 ILE A O 1
ATOM 1696 N N . MET A 1 218 ? -25.978 11.564 26.557 1.00 42.97 218 MET A N 1
ATOM 1697 C CA . MET A 1 218 ? -27.110 12.145 25.828 1.00 42.97 218 MET A CA 1
ATOM 1698 C C . MET A 1 218 ? -27.735 11.073 24.930 1.00 42.97 218 MET A C 1
ATOM 1700 O O . MET A 1 218 ? -27.207 10.732 23.872 1.00 42.97 218 MET A O 1
ATOM 1704 N N . ARG A 1 219 ? -28.863 10.514 25.369 1.00 46.09 219 ARG A N 1
ATOM 1705 C CA . ARG A 1 219 ? -29.674 9.604 24.558 1.00 46.09 219 ARG A CA 1
ATOM 1706 C C . ARG A 1 219 ? -30.538 10.444 23.621 1.00 46.09 219 ARG A C 1
ATOM 1708 O O . ARG A 1 219 ? -31.508 11.055 24.058 1.00 46.09 219 ARG A O 1
ATOM 1715 N N . PHE A 1 220 ? -30.181 10.478 22.342 1.00 46.84 220 PHE A N 1
ATOM 1716 C CA . PHE A 1 220 ? -31.049 11.030 21.308 1.00 46.84 220 PHE A CA 1
ATOM 1717 C C . PHE A 1 220 ? -32.214 10.060 21.104 1.00 46.84 220 PHE A C 1
ATOM 1719 O O . PHE A 1 220 ? -32.027 8.952 20.601 1.00 46.84 220 PHE A O 1
ATOM 1726 N N . THR A 1 221 ? -33.417 10.444 21.525 1.00 42.56 221 THR A N 1
ATOM 1727 C CA . THR A 1 221 ? -34.629 9.794 21.026 1.00 42.56 221 THR A CA 1
ATOM 1728 C C . THR A 1 221 ? -34.688 10.112 19.541 1.00 42.56 221 THR A C 1
ATOM 1730 O O . THR A 1 221 ? -34.780 11.284 19.187 1.00 42.56 221 THR A O 1
ATOM 1733 N N . GLY A 1 222 ? -34.548 9.104 18.679 1.00 35.81 222 GLY A N 1
ATOM 1734 C CA . GLY A 1 222 ? -34.746 9.304 17.249 1.00 35.81 222 GLY A CA 1
ATOM 1735 C C . GLY A 1 222 ? -36.112 9.944 17.032 1.00 35.81 222 GLY A C 1
ATOM 1736 O O . GLY A 1 222 ? -37.123 9.376 17.441 1.00 35.81 222 GLY A O 1
ATOM 1737 N N . GLU A 1 223 ? -36.130 11.144 16.462 1.00 38.59 223 GLU A N 1
ATOM 1738 C CA . GLU A 1 223 ? -37.355 11.712 15.918 1.00 38.59 223 GLU A CA 1
ATOM 1739 C C . GLU A 1 223 ? -37.675 10.912 14.652 1.00 38.59 223 GLU A C 1
ATOM 1741 O O . GLU A 1 223 ? -36.866 10.857 13.722 1.00 38.59 223 GLU A O 1
ATOM 1746 N N . ALA A 1 224 ? -38.800 10.198 14.697 1.00 40.44 224 ALA A N 1
ATOM 1747 C CA . ALA A 1 224 ? -39.407 9.540 13.547 1.00 40.44 224 ALA A CA 1
ATOM 1748 C C . ALA A 1 224 ? -40.270 10.539 12.772 1.00 40.44 224 ALA A C 1
ATOM 1750 O O . ALA A 1 224 ? -40.923 11.378 13.436 1.00 40.44 224 ALA A O 1
#

Sequence (224 aa):
PSCPLRGGYVNLPDVDISWRMVLNAITTFSTCIQFVQLLTINDKLAAFTYTIGRMFEDVYRNLLVISIIMVSFAATLSVMREDSFQTFDVSIVGLLRTIVGLHSPSTTYVSSPGAFVIILFVVIIDIGFLNILIAQLALAYESLTKETAGFSRMNRAFTTVEIESLMPLATRRKIFLELQFDQPLEFDNGDSGPSGGIQVLEPASVRADPRYVPDRIMRFTGEA